Protein AF-A0A0L0BXP4-F1 (afdb_monomer)

Mean predicted aligned error: 19.13 Å

Structure (mmCIF, N/CA/C/O backbone):
data_AF-A0A0L0BXP4-F1
#
_entry.id   AF-A0A0L0BXP4-F1
#
loop_
_atom_site.group_PDB
_atom_site.id
_atom_site.type_symbol
_atom_site.label_atom_id
_atom_site.label_alt_id
_atom_site.label_comp_id
_atom_site.label_asym_id
_atom_site.label_entity_id
_atom_site.label_seq_id
_atom_site.pdbx_PDB_ins_code
_atom_site.Cartn_x
_atom_site.Cartn_y
_atom_site.Cartn_z
_atom_site.occupancy
_atom_site.B_iso_or_equiv
_atom_site.auth_seq_id
_atom_site.auth_comp_id
_atom_site.auth_asym_id
_atom_site.auth_atom_id
_atom_site.pdbx_PDB_model_num
ATOM 1 N N . MET A 1 1 ? -13.206 13.431 -10.801 1.00 36.75 1 MET A N 1
ATOM 2 C CA . MET A 1 1 ? -11.971 13.258 -9.998 1.00 36.75 1 MET A CA 1
ATOM 3 C C . MET A 1 1 ? -10.784 13.118 -10.938 1.00 36.75 1 MET A C 1
ATOM 5 O O . MET A 1 1 ? -10.823 12.248 -11.797 1.00 36.75 1 MET A O 1
ATOM 9 N N . GLY A 1 2 ? -9.761 13.967 -10.820 1.00 43.03 2 GLY A N 1
ATOM 10 C CA . GLY A 1 2 ? -8.532 13.821 -11.608 1.00 43.03 2 GLY A CA 1
ATOM 11 C C . GLY A 1 2 ? -7.568 12.843 -10.938 1.00 43.03 2 GLY A C 1
ATOM 12 O O . GLY A 1 2 ? -7.274 13.001 -9.756 1.00 43.03 2 GLY A O 1
ATOM 13 N N . LEU A 1 3 ? -7.062 11.848 -11.674 1.00 54.78 3 LEU A N 1
ATOM 14 C CA . LEU A 1 3 ? -6.005 10.972 -11.160 1.00 54.78 3 LEU A CA 1
ATOM 15 C C . LEU A 1 3 ? -4.748 11.805 -10.865 1.00 54.78 3 LEU A C 1
ATOM 17 O O . LEU A 1 3 ? -4.326 12.621 -11.692 1.00 54.78 3 LEU A O 1
ATOM 21 N N . LYS A 1 4 ? -4.146 11.589 -9.692 1.00 60.34 4 LYS A N 1
ATOM 22 C CA . LYS A 1 4 ? -2.925 12.277 -9.257 1.00 60.34 4 LYS A CA 1
ATOM 23 C C . LYS A 1 4 ? -1.819 12.085 -10.301 1.00 60.34 4 LYS A C 1
ATOM 25 O O . LYS A 1 4 ? -1.527 10.954 -10.688 1.00 60.34 4 LYS A O 1
ATOM 30 N N . LYS A 1 5 ? -1.220 13.191 -10.755 1.00 65.69 5 LYS A N 1
ATOM 31 C CA . LYS A 1 5 ? -0.007 13.156 -11.581 1.00 65.69 5 LYS A CA 1
ATOM 32 C C . LYS A 1 5 ? 1.171 12.813 -10.683 1.00 65.69 5 LYS A C 1
ATOM 34 O O . LYS A 1 5 ? 1.410 13.499 -9.691 1.00 65.69 5 LYS A O 1
ATOM 39 N N . GLU A 1 6 ? 1.893 11.768 -11.039 1.00 71.31 6 GLU A N 1
ATOM 40 C CA . GLU A 1 6 ? 3.106 11.349 -10.349 1.00 71.31 6 GLU A CA 1
ATOM 41 C C . GLU A 1 6 ? 4.300 11.451 -11.295 1.00 71.31 6 GLU A C 1
ATOM 43 O O . GLU A 1 6 ? 4.155 11.345 -12.515 1.00 71.31 6 GLU A O 1
ATOM 48 N N . TYR A 1 7 ? 5.471 11.713 -10.718 1.00 65.19 7 TYR A N 1
ATOM 49 C CA . TYR A 1 7 ? 6.711 11.971 -11.437 1.00 65.19 7 TYR A CA 1
ATOM 50 C C . TYR A 1 7 ? 7.760 10.975 -10.957 1.00 65.19 7 TYR A C 1
ATOM 52 O O . TYR A 1 7 ? 8.103 10.959 -9.775 1.00 65.19 7 TYR A O 1
ATOM 60 N N . LEU A 1 8 ? 8.290 10.165 -11.870 1.00 72.00 8 LEU A N 1
ATOM 61 C CA . LEU A 1 8 ? 9.454 9.324 -11.603 1.00 72.00 8 LEU A CA 1
ATOM 62 C C . LEU A 1 8 ? 10.637 9.838 -12.414 1.00 72.00 8 LEU A C 1
ATOM 64 O O . LEU A 1 8 ? 10.521 10.088 -13.611 1.00 72.00 8 LEU A O 1
ATOM 68 N N . ARG A 1 9 ? 11.791 9.979 -11.763 1.00 67.19 9 ARG A N 1
ATOM 69 C CA . ARG A 1 9 ? 13.061 10.235 -12.442 1.00 67.19 9 ARG A CA 1
ATOM 70 C C . ARG A 1 9 ? 13.689 8.895 -12.791 1.00 67.19 9 ARG A C 1
ATOM 72 O O . ARG A 1 9 ? 14.061 8.154 -11.882 1.00 67.19 9 ARG A O 1
ATOM 79 N N . TYR A 1 10 ? 13.817 8.578 -14.075 1.00 67.56 10 TYR A N 1
ATOM 80 C CA . TYR A 1 10 ? 14.561 7.388 -14.477 1.00 67.56 10 TYR A CA 1
ATOM 81 C C . TYR A 1 10 ? 16.064 7.700 -14.468 1.00 67.56 10 TYR A C 1
ATOM 83 O O . TYR A 1 10 ? 16.491 8.830 -14.716 1.00 67.56 10 TYR A O 1
ATOM 91 N N . GLY A 1 11 ? 16.881 6.721 -14.081 1.00 52.44 11 GLY A N 1
ATOM 92 C CA . GLY A 1 11 ? 18.308 6.946 -13.860 1.00 52.44 11 GLY A CA 1
ATOM 93 C C . GLY A 1 11 ? 19.038 7.331 -15.148 1.00 52.44 11 GLY A C 1
ATOM 94 O O . GLY A 1 11 ? 18.947 6.613 -16.142 1.00 52.44 11 GLY A O 1
ATOM 95 N N . ARG A 1 12 ? 19.819 8.423 -15.113 1.00 55.47 12 ARG A N 1
ATOM 96 C CA . ARG A 1 12 ? 20.833 8.689 -16.147 1.00 55.47 12 ARG A CA 1
ATOM 97 C C . ARG A 1 12 ? 21.876 7.575 -16.101 1.00 55.47 12 ARG A C 1
ATOM 99 O O . ARG A 1 12 ? 22.565 7.431 -15.089 1.00 55.47 12 ARG A O 1
ATOM 106 N N . SER A 1 13 ? 22.007 6.827 -17.191 1.00 57.81 13 SER A N 1
ATOM 107 C CA . SER A 1 13 ? 23.087 5.864 -17.392 1.00 57.81 13 SER A CA 1
ATOM 108 C C . SER A 1 13 ? 24.444 6.574 -17.361 1.00 57.81 13 SER A C 1
ATOM 110 O O . SER A 1 13 ? 24.541 7.776 -17.627 1.00 57.81 13 SER A O 1
ATOM 112 N N . ALA A 1 14 ? 25.524 5.833 -17.103 1.00 49.25 14 ALA A N 1
ATOM 113 C CA . ALA A 1 14 ? 26.882 6.357 -17.259 1.00 49.25 14 ALA A CA 1
ATOM 114 C C . ALA A 1 14 ? 27.109 6.914 -18.680 1.00 49.25 14 ALA A C 1
ATOM 116 O O . ALA A 1 14 ? 27.727 7.966 -18.842 1.00 49.25 14 ALA A O 1
ATOM 117 N N . ARG A 1 15 ? 26.506 6.278 -19.698 1.00 55.44 15 ARG A N 1
ATOM 118 C CA . ARG A 1 15 ? 26.513 6.760 -21.089 1.00 55.44 15 ARG A CA 1
ATOM 119 C C . ARG A 1 15 ? 25.829 8.121 -21.250 1.00 55.44 15 ARG A C 1
ATOM 121 O O . ARG A 1 15 ? 26.386 8.983 -21.916 1.00 55.44 15 ARG A O 1
ATOM 128 N N . ASP A 1 16 ? 24.690 8.348 -20.591 1.00 58.97 16 ASP A N 1
ATOM 129 C CA . ASP A 1 16 ? 23.958 9.624 -20.664 1.00 58.97 16 ASP A CA 1
ATOM 130 C C . ASP A 1 16 ? 24.763 10.796 -20.049 1.00 58.97 16 ASP A C 1
ATOM 132 O O . ASP A 1 16 ? 24.500 11.954 -20.362 1.00 58.97 16 ASP A O 1
ATOM 136 N N . ARG A 1 17 ? 25.765 10.522 -19.192 1.00 56.19 17 ARG A N 1
ATOM 137 C CA . ARG A 1 17 ? 26.730 11.542 -18.733 1.00 56.19 17 ARG A CA 1
ATOM 138 C C . ARG A 1 17 ? 27.810 11.835 -19.777 1.00 56.19 17 ARG A C 1
ATOM 140 O O . ARG A 1 17 ? 28.136 12.996 -19.988 1.00 56.19 17 ARG A O 1
ATOM 147 N N . ILE A 1 18 ? 28.351 10.794 -20.413 1.00 54.28 18 ILE A N 1
ATOM 148 C CA . ILE A 1 18 ? 29.429 10.905 -21.409 1.00 54.28 18 ILE A CA 1
ATOM 149 C C . ILE A 1 18 ? 28.921 11.627 -22.664 1.00 54.28 18 ILE A C 1
ATOM 151 O O . ILE A 1 18 ? 29.510 12.617 -23.083 1.00 54.28 18 ILE A O 1
ATOM 155 N N . PHE A 1 19 ? 27.784 11.200 -23.219 1.00 55.69 19 PHE A N 1
ATOM 156 C CA . PHE A 1 19 ? 27.197 11.840 -24.401 1.00 55.69 19 PHE A CA 1
ATOM 157 C C . PHE A 1 19 ? 26.680 13.258 -24.115 1.00 55.69 19 PHE A C 1
ATOM 159 O O . PHE A 1 19 ? 26.833 14.135 -24.960 1.00 55.69 19 PHE A O 1
ATOM 166 N N . GLY A 1 20 ? 26.192 13.521 -22.896 1.00 56.28 20 GLY A N 1
ATOM 167 C CA . GLY A 1 20 ? 25.841 14.874 -22.455 1.00 56.28 20 GLY A CA 1
ATOM 168 C C . GLY A 1 20 ? 27.036 15.833 -22.345 1.00 56.28 20 GLY A C 1
ATOM 169 O O . GLY A 1 20 ? 26.858 17.031 -22.531 1.00 56.28 20 GLY A O 1
ATOM 170 N N . TRP A 1 21 ? 28.252 15.331 -22.092 1.00 56.31 21 TRP A N 1
ATOM 171 C CA . TRP A 1 21 ? 29.485 16.134 -22.154 1.00 56.31 21 TRP A CA 1
ATOM 172 C C . TRP A 1 21 ? 29.938 16.398 -23.600 1.00 56.31 21 TRP A C 1
ATOM 174 O O . TRP A 1 21 ? 30.505 17.445 -23.887 1.00 56.31 21 TRP A O 1
ATOM 184 N N . LEU A 1 22 ? 29.616 15.486 -24.524 1.00 60.88 22 LEU A N 1
ATOM 185 C CA . LEU A 1 22 ? 29.863 15.621 -25.965 1.00 60.88 22 LEU A CA 1
ATOM 186 C C . LEU A 1 22 ? 28.783 16.441 -26.705 1.00 60.88 22 LEU A C 1
ATOM 188 O O . LEU A 1 22 ? 28.797 16.494 -27.931 1.00 60.88 22 LEU A O 1
ATOM 192 N N . GLY A 1 23 ? 27.818 17.036 -25.993 1.00 53.69 23 GLY A N 1
ATOM 193 C CA . GLY A 1 23 ? 26.716 17.805 -26.590 1.00 53.69 23 GLY A CA 1
ATOM 194 C C . GLY A 1 23 ? 25.712 16.977 -27.405 1.00 53.69 23 GLY A C 1
ATOM 195 O O . GLY A 1 23 ? 24.838 17.547 -28.054 1.00 53.69 23 GLY A O 1
ATOM 196 N N . VAL A 1 24 ? 25.808 15.644 -27.375 1.00 58.62 24 VAL A N 1
ATOM 197 C CA . VAL A 1 24 ? 24.928 14.745 -28.129 1.00 58.62 24 VAL A CA 1
ATOM 198 C C . VAL A 1 24 ? 23.590 14.625 -27.385 1.00 58.62 24 VAL A C 1
ATOM 200 O O . VAL A 1 24 ? 23.583 14.159 -26.239 1.00 58.62 24 VAL A O 1
ATOM 203 N N . PRO A 1 25 ? 22.451 15.019 -27.990 1.00 46.84 25 PRO A N 1
ATOM 204 C CA . PRO A 1 25 ? 21.151 14.887 -27.344 1.00 46.84 25 PRO A CA 1
ATOM 205 C C . PRO A 1 25 ? 20.796 13.404 -27.129 1.00 46.84 25 PRO A C 1
ATOM 207 O O . PRO A 1 25 ? 21.211 12.546 -27.915 1.00 46.84 25 PRO A O 1
ATOM 210 N N . PRO A 1 26 ? 20.014 13.065 -26.085 1.00 54.69 26 PRO A N 1
ATOM 211 C CA . PRO A 1 26 ? 19.453 11.724 -25.969 1.00 54.69 26 PRO A CA 1
ATOM 212 C C . PRO A 1 26 ? 18.574 11.426 -27.201 1.00 54.69 26 PRO A C 1
ATOM 214 O O . PRO A 1 26 ? 17.925 12.343 -27.707 1.00 54.69 26 PRO A O 1
ATOM 217 N N . PRO A 1 27 ? 18.527 10.171 -27.689 1.00 54.34 27 PRO A N 1
ATOM 218 C CA . PRO A 1 27 ? 17.755 9.828 -28.882 1.00 54.34 27 PRO A CA 1
ATOM 219 C C . PRO A 1 27 ? 16.280 10.193 -28.690 1.00 54.34 27 PRO A C 1
ATOM 221 O O . PRO A 1 27 ? 15.664 9.793 -27.697 1.00 54.34 27 PRO A O 1
ATOM 224 N N . ALA A 1 28 ? 15.729 10.960 -29.631 1.00 47.09 28 ALA A N 1
ATOM 225 C CA . ALA A 1 28 ? 14.354 11.427 -29.567 1.00 47.09 28 ALA A CA 1
ATOM 226 C C . ALA A 1 28 ? 13.370 10.257 -29.726 1.00 47.09 28 ALA A C 1
ATOM 228 O O . ALA A 1 28 ? 13.646 9.262 -30.398 1.00 47.09 28 ALA A O 1
ATOM 229 N N . ALA A 1 29 ? 12.187 10.380 -29.123 1.00 50.59 29 ALA A N 1
ATOM 230 C CA . ALA A 1 29 ? 11.214 9.287 -29.034 1.00 50.59 29 ALA A CA 1
ATOM 231 C C . ALA A 1 29 ? 10.588 8.844 -30.379 1.00 50.59 29 ALA A C 1
ATOM 233 O O . ALA A 1 29 ? 9.814 7.890 -30.390 1.00 50.59 29 ALA A O 1
ATOM 234 N N . ASN A 1 30 ? 10.912 9.508 -31.497 1.00 40.81 30 ASN A N 1
ATOM 235 C CA . ASN A 1 30 ? 10.252 9.320 -32.794 1.00 40.81 30 ASN A CA 1
ATOM 236 C C . ASN A 1 30 ? 11.115 8.611 -33.860 1.00 40.81 30 ASN A C 1
ATOM 238 O O . ASN A 1 30 ? 10.565 8.107 -34.839 1.00 40.81 30 ASN A O 1
ATOM 242 N N . ASP A 1 31 ? 12.443 8.547 -33.703 1.00 37.81 31 ASP A N 1
ATOM 243 C CA . ASP A 1 31 ? 13.343 8.177 -34.814 1.00 37.81 31 ASP A CA 1
ATOM 244 C C . ASP A 1 31 ? 13.383 6.672 -35.133 1.00 37.81 31 ASP A C 1
ATOM 246 O O . ASP A 1 31 ? 13.804 6.272 -36.219 1.00 37.81 31 ASP A O 1
ATOM 250 N N . PHE A 1 32 ? 12.907 5.815 -34.225 1.00 40.88 32 PHE A N 1
ATOM 251 C CA . PHE A 1 32 ? 12.953 4.358 -34.412 1.00 40.88 32 PHE A CA 1
ATOM 252 C C . PHE A 1 32 ? 11.953 3.822 -35.450 1.00 40.88 32 PHE A C 1
ATOM 254 O O . PHE A 1 32 ? 12.151 2.736 -35.994 1.00 40.88 32 PHE A O 1
ATOM 261 N N . ASN A 1 33 ? 10.900 4.580 -35.770 1.00 38.53 33 ASN A N 1
ATOM 262 C CA . ASN A 1 33 ? 9.760 4.079 -36.545 1.00 38.53 33 ASN A CA 1
ATOM 263 C C . ASN A 1 33 ? 9.987 4.045 -38.075 1.00 38.53 33 ASN A C 1
ATOM 265 O O . ASN A 1 33 ? 9.051 3.804 -38.832 1.00 38.53 33 ASN A O 1
ATOM 269 N N . ARG A 1 34 ? 11.211 4.320 -38.555 1.00 33.94 34 ARG A N 1
ATOM 270 C CA . ARG A 1 34 ? 11.535 4.399 -39.996 1.00 33.94 34 ARG A CA 1
ATOM 271 C C . ARG A 1 34 ? 12.211 3.141 -40.568 1.00 33.94 34 ARG A C 1
ATOM 273 O O . ARG A 1 34 ? 12.182 2.949 -41.777 1.00 33.94 34 ARG A O 1
ATOM 280 N N . ASN A 1 35 ? 12.776 2.273 -39.720 1.00 33.75 35 ASN A N 1
ATOM 281 C CA . ASN A 1 35 ? 13.725 1.225 -40.144 1.00 33.75 35 ASN A CA 1
ATOM 282 C C . ASN A 1 35 ? 13.263 -0.227 -39.879 1.00 33.75 35 ASN A C 1
ATOM 284 O O . ASN A 1 35 ? 14.079 -1.140 -39.949 1.00 33.75 35 ASN A O 1
ATOM 288 N N . VAL A 1 36 ? 11.983 -0.456 -39.555 1.00 38.34 36 VAL A N 1
ATOM 289 C CA . VAL A 1 36 ? 11.433 -1.798 -39.228 1.00 38.34 36 VAL A CA 1
ATOM 290 C C . VAL A 1 36 ? 10.528 -2.354 -40.347 1.00 38.34 36 VAL A C 1
ATOM 292 O O . VAL A 1 36 ? 10.106 -3.503 -40.306 1.00 38.34 36 VAL A O 1
ATOM 295 N N . ALA A 1 37 ? 10.251 -1.563 -41.389 1.00 31.34 37 ALA A N 1
ATOM 296 C CA . ALA A 1 37 ? 9.337 -1.922 -42.480 1.00 31.34 37 ALA A CA 1
ATOM 297 C C . ALA A 1 37 ? 9.958 -2.801 -43.592 1.00 31.34 37 ALA A C 1
ATOM 299 O O . ALA A 1 37 ? 9.315 -3.034 -44.614 1.00 31.34 37 ALA A O 1
ATOM 300 N N . THR A 1 38 ? 11.191 -3.288 -43.424 1.00 33.41 38 THR A N 1
ATOM 301 C CA . THR A 1 38 ? 11.866 -4.185 -44.376 1.00 33.41 38 THR A CA 1
ATOM 302 C C . THR A 1 38 ? 12.513 -5.373 -43.660 1.00 33.41 38 THR A C 1
ATOM 304 O O . THR A 1 38 ? 12.982 -5.255 -42.531 1.00 33.41 38 THR A O 1
ATOM 307 N N . ASN A 1 39 ? 12.561 -6.517 -44.354 1.00 31.19 39 ASN A N 1
ATOM 308 C CA . ASN A 1 39 ? 13.216 -7.775 -43.959 1.00 31.19 39 ASN A CA 1
ATOM 309 C C . ASN A 1 39 ? 12.540 -8.594 -42.834 1.00 31.19 39 ASN A C 1
ATOM 311 O O . ASN A 1 39 ? 13.131 -8.842 -41.785 1.00 31.19 39 ASN A O 1
ATOM 315 N N . LEU A 1 40 ? 11.349 -9.140 -43.116 1.00 28.42 40 LEU A N 1
ATOM 316 C CA . LEU A 1 40 ? 10.822 -10.337 -42.436 1.00 28.42 40 LEU A CA 1
ATOM 317 C C . LEU A 1 40 ? 10.336 -11.388 -43.451 1.00 28.42 40 LEU A C 1
ATOM 319 O O . LEU A 1 40 ? 9.155 -11.466 -43.778 1.00 28.42 40 LEU A O 1
ATOM 323 N N . THR A 1 41 ? 11.262 -12.224 -43.928 1.00 26.23 41 THR A N 1
ATOM 324 C CA . THR A 1 41 ? 10.981 -13.415 -44.750 1.00 26.23 41 THR A CA 1
ATOM 325 C C . THR A 1 41 ? 11.951 -14.543 -44.389 1.00 26.23 41 THR A C 1
ATOM 327 O O . THR A 1 41 ? 13.157 -14.365 -44.536 1.00 26.23 41 THR A O 1
ATOM 330 N N . SER A 1 42 ? 11.416 -15.707 -43.989 1.00 26.59 42 SER A N 1
ATOM 331 C CA . SER A 1 42 ? 12.121 -16.918 -43.495 1.00 26.59 42 SER A CA 1
ATOM 332 C C . SER A 1 42 ? 12.917 -16.763 -42.174 1.00 26.59 42 SER A C 1
ATOM 334 O O . SER A 1 42 ? 13.486 -15.713 -41.910 1.00 26.59 42 SER A O 1
ATOM 336 N N . GLY A 1 43 ? 12.991 -17.766 -41.284 1.00 24.47 43 GLY A N 1
ATOM 337 C CA . GLY A 1 43 ? 12.180 -18.993 -41.192 1.00 24.47 43 GLY A CA 1
ATOM 338 C C . GLY A 1 43 ? 12.811 -20.115 -40.338 1.00 24.47 43 GLY A C 1
ATOM 339 O O . GLY A 1 43 ? 13.969 -20.453 -40.560 1.00 24.47 43 GLY A O 1
ATOM 340 N N . SER A 1 44 ? 12.010 -20.772 -39.473 1.00 26.16 44 SER A N 1
ATOM 341 C CA . SER A 1 44 ? 12.348 -22.023 -38.731 1.00 26.16 44 SER A CA 1
ATOM 342 C C . SER A 1 44 ? 13.439 -21.874 -37.624 1.00 26.16 44 SER A C 1
ATOM 344 O O . SER A 1 44 ? 14.174 -20.896 -37.649 1.00 26.16 44 SER A O 1
ATOM 34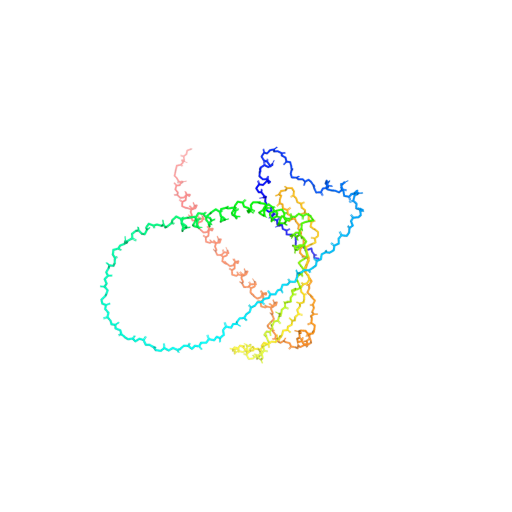6 N N . THR A 1 45 ? 13.633 -22.717 -36.588 1.00 25.44 45 THR A N 1
ATOM 347 C CA . THR A 1 45 ? 12.918 -23.876 -35.975 1.00 25.44 45 THR A CA 1
ATOM 348 C C . THR A 1 45 ? 13.134 -23.830 -34.429 1.00 25.44 45 THR A C 1
ATOM 350 O O . THR A 1 45 ? 13.949 -23.041 -33.958 1.00 25.44 45 THR A O 1
ATOM 353 N N . GLY A 1 46 ? 12.423 -24.636 -33.619 1.00 25.39 46 GLY A N 1
ATOM 354 C CA . GLY A 1 46 ? 12.560 -24.702 -32.140 1.00 25.39 46 GLY A CA 1
ATOM 355 C C . GLY A 1 46 ? 13.882 -25.301 -31.604 1.00 25.39 46 GLY A C 1
ATOM 356 O O . GLY A 1 46 ? 14.723 -25.769 -32.365 1.00 25.39 46 GLY A O 1
ATOM 357 N N . SER A 1 47 ? 14.107 -25.370 -30.283 1.00 25.22 47 SER A N 1
ATOM 358 C CA . SER A 1 47 ? 13.513 -26.414 -29.408 1.00 25.22 47 SER A CA 1
ATOM 359 C C . SER A 1 47 ? 13.579 -26.091 -27.892 1.00 25.22 47 SER A C 1
ATOM 361 O O . SER A 1 47 ? 14.181 -25.099 -27.488 1.00 25.22 47 SER A O 1
ATOM 363 N N . VAL A 1 48 ? 12.964 -26.937 -27.047 1.00 27.48 48 VAL A N 1
ATOM 364 C CA . VAL A 1 48 ? 12.761 -26.741 -25.588 1.00 27.48 48 VAL A CA 1
ATOM 365 C C . VAL A 1 48 ? 13.512 -27.781 -24.736 1.00 27.48 48 VAL A C 1
ATOM 367 O O . VAL A 1 48 ? 13.450 -28.968 -25.037 1.00 27.48 48 VAL A O 1
ATOM 370 N N . VAL A 1 49 ? 14.135 -27.345 -23.629 1.00 27.77 49 VAL A N 1
ATOM 371 C CA . VAL A 1 49 ? 14.706 -28.164 -22.526 1.00 27.77 49 VAL A CA 1
ATOM 372 C C . VAL A 1 49 ? 14.529 -27.331 -21.234 1.00 27.77 49 VAL A C 1
ATOM 374 O O . VAL A 1 49 ? 15.031 -26.214 -21.188 1.00 27.77 49 VAL A O 1
ATOM 377 N N . VAL A 1 50 ? 13.642 -27.624 -20.269 1.00 27.84 50 VAL A N 1
ATOM 378 C CA . VAL A 1 50 ? 13.486 -28.780 -19.347 1.00 27.84 50 VAL A CA 1
ATOM 379 C C . VAL A 1 50 ? 14.593 -28.861 -18.279 1.00 27.84 50 VAL A C 1
ATOM 381 O O . VAL A 1 50 ? 15.770 -28.982 -18.592 1.00 27.84 50 VAL A O 1
ATOM 384 N N . VAL A 1 51 ? 14.202 -28.808 -16.998 1.00 31.31 51 VAL A N 1
ATOM 385 C CA . VAL A 1 51 ? 15.094 -28.774 -15.820 1.00 31.31 51 VAL A CA 1
ATOM 386 C C . VAL A 1 51 ? 14.769 -29.938 -14.874 1.00 31.31 51 VAL A C 1
ATOM 388 O O . VAL A 1 51 ? 13.595 -30.106 -14.543 1.00 31.31 51 VAL A O 1
ATOM 391 N N . PRO A 1 52 ? 15.769 -30.689 -14.374 1.00 28.22 52 PRO A N 1
ATOM 392 C CA . PRO A 1 52 ? 15.605 -31.604 -13.247 1.00 28.22 52 PRO A CA 1
ATOM 393 C C . PRO A 1 52 ? 16.299 -31.105 -11.963 1.00 28.22 52 PRO A C 1
ATOM 395 O O . PRO A 1 52 ? 17.393 -30.544 -11.993 1.00 28.22 52 PRO A O 1
ATOM 398 N N . SER A 1 53 ? 15.669 -31.365 -10.818 1.00 25.20 53 SER A N 1
ATOM 399 C CA . SER A 1 53 ? 16.226 -31.208 -9.466 1.00 25.20 53 SER A CA 1
ATOM 400 C C . SER A 1 53 ? 16.664 -32.564 -8.889 1.00 25.20 53 SER A C 1
ATOM 402 O O . SER A 1 53 ? 16.249 -33.613 -9.379 1.00 25.20 53 SER A O 1
ATOM 404 N N . GLN A 1 54 ? 17.482 -32.567 -7.828 1.00 26.20 54 GLN A N 1
ATOM 405 C CA . GLN A 1 54 ? 17.803 -33.777 -7.054 1.00 26.20 54 GLN A CA 1
ATOM 406 C C . GLN A 1 54 ? 17.846 -33.500 -5.546 1.00 26.20 54 GLN A C 1
ATOM 408 O O . GLN A 1 54 ? 18.197 -32.401 -5.115 1.00 26.20 54 GLN A O 1
ATOM 413 N N . GLN A 1 55 ? 17.490 -34.514 -4.750 1.00 22.78 55 GLN A N 1
ATOM 414 C CA . GLN A 1 55 ? 17.383 -34.441 -3.292 1.00 22.78 55 GLN A CA 1
ATOM 415 C C . GLN A 1 55 ? 17.665 -35.820 -2.653 1.00 22.78 55 GLN A C 1
ATOM 417 O O . GLN A 1 55 ? 17.129 -36.826 -3.104 1.00 22.78 55 GLN A O 1
ATOM 422 N N . THR A 1 56 ? 18.460 -35.833 -1.572 1.00 24.42 56 THR A N 1
ATOM 423 C CA . THR A 1 56 ? 18.620 -36.895 -0.538 1.00 24.42 56 THR A CA 1
ATOM 424 C C . THR A 1 56 ? 19.006 -38.342 -0.907 1.00 24.42 56 THR A C 1
ATOM 426 O O . THR A 1 56 ? 18.236 -39.082 -1.507 1.00 24.42 56 THR A O 1
ATOM 429 N N . THR A 1 57 ? 20.125 -38.806 -0.327 1.00 25.64 57 THR A N 1
ATOM 430 C CA . THR A 1 57 ? 20.356 -40.158 0.254 1.00 25.64 57 THR A CA 1
ATOM 431 C C . THR A 1 57 ? 21.647 -40.135 1.113 1.00 25.64 57 THR A C 1
ATOM 433 O O . THR A 1 57 ? 22.493 -39.274 0.900 1.00 25.64 57 THR A O 1
ATOM 436 N N . GLY A 1 58 ? 21.864 -40.994 2.123 1.00 22.88 58 GLY A N 1
ATOM 437 C CA . GLY A 1 58 ? 20.882 -41.899 2.736 1.00 22.88 58 GLY A CA 1
ATOM 438 C C . GLY A 1 58 ? 21.349 -42.881 3.837 1.00 22.88 58 GLY A C 1
ATOM 439 O O . GLY A 1 58 ? 20.482 -43.300 4.599 1.00 22.88 58 GLY A O 1
ATOM 440 N N . HIS A 1 59 ? 22.628 -43.289 3.952 1.00 27.23 59 HIS A N 1
ATOM 441 C CA . HIS A 1 59 ? 23.011 -44.495 4.740 1.00 27.23 59 HIS A CA 1
ATOM 442 C C . HIS A 1 59 ? 24.274 -44.391 5.626 1.00 27.23 59 HIS A C 1
ATOM 444 O O . HIS A 1 59 ? 25.107 -43.507 5.440 1.00 27.23 59 HIS A O 1
ATOM 450 N N . ALA A 1 60 ? 24.384 -45.307 6.606 1.00 24.59 60 ALA A N 1
ATOM 451 C CA . ALA A 1 60 ? 25.377 -45.325 7.691 1.00 24.59 60 ALA A CA 1
ATOM 452 C C . ALA A 1 60 ? 25.726 -46.759 8.176 1.00 24.59 60 ALA A C 1
ATOM 454 O O . ALA A 1 60 ? 24.997 -47.703 7.885 1.00 24.59 60 ALA A O 1
ATOM 455 N N . GLY A 1 61 ? 26.815 -46.897 8.951 1.00 26.33 61 GLY A N 1
ATOM 456 C CA . GLY A 1 61 ? 27.321 -48.150 9.551 1.00 26.33 61 GLY A CA 1
ATOM 457 C C . GLY A 1 61 ? 28.863 -48.151 9.585 1.00 26.33 61 GLY A C 1
ATOM 458 O O . GLY A 1 61 ? 29.467 -48.268 8.528 1.00 26.33 61 GLY A O 1
ATOM 459 N N . THR A 1 62 ? 29.585 -47.799 10.660 1.00 23.69 62 THR A N 1
ATOM 460 C CA . THR A 1 62 ? 29.682 -48.353 12.038 1.00 23.69 62 THR A CA 1
ATOM 461 C C . THR A 1 62 ? 30.782 -49.413 12.182 1.00 23.69 62 THR A C 1
ATOM 463 O O . THR A 1 62 ? 30.550 -50.561 11.833 1.00 23.69 62 THR A O 1
ATOM 466 N N . THR A 1 63 ? 31.904 -49.043 12.824 1.00 26.00 63 THR A N 1
ATOM 467 C CA . THR A 1 63 ? 32.543 -49.827 13.911 1.00 26.00 63 THR A CA 1
ATOM 468 C C . THR A 1 63 ? 33.540 -48.988 14.728 1.00 26.00 63 THR A C 1
ATOM 470 O O . THR A 1 63 ? 34.263 -48.149 14.199 1.00 26.00 63 THR A O 1
ATOM 473 N N . THR A 1 64 ? 33.559 -49.275 16.029 1.00 26.02 64 THR A N 1
ATOM 474 C CA . THR A 1 64 ? 34.618 -49.085 17.045 1.00 26.02 64 THR A CA 1
ATOM 475 C C . THR A 1 64 ? 36.050 -49.363 16.537 1.00 26.02 64 THR A C 1
ATOM 477 O O . THR A 1 64 ? 36.225 -50.140 15.609 1.00 26.02 64 THR A O 1
ATOM 480 N N . SER A 1 65 ? 37.150 -48.843 17.105 1.00 25.67 65 SER A N 1
ATOM 481 C CA . SER A 1 65 ? 37.438 -48.128 18.379 1.00 25.67 65 SER A CA 1
ATOM 482 C C . SER A 1 65 ? 38.668 -47.181 18.164 1.00 25.67 65 SER A C 1
ATOM 484 O O . SER A 1 65 ? 38.986 -46.918 17.011 1.00 25.67 65 SER A O 1
ATOM 486 N N . SER A 1 66 ? 39.414 -46.585 19.114 1.00 27.05 66 SER A N 1
ATOM 487 C CA . SER A 1 66 ? 39.566 -46.736 20.580 1.00 27.05 66 SER A CA 1
ATOM 488 C C . SER A 1 66 ? 40.033 -45.420 21.266 1.00 27.05 66 SER A C 1
ATOM 490 O O . SER A 1 66 ? 39.673 -44.332 20.823 1.00 27.05 66 SER A O 1
ATOM 492 N N . SER A 1 67 ? 40.782 -45.494 22.378 1.00 32.41 67 SER A N 1
ATOM 493 C CA . SER A 1 67 ? 41.217 -44.373 23.231 1.00 32.41 67 SER A CA 1
ATOM 494 C C . SER A 1 67 ? 42.739 -44.166 23.278 1.00 32.41 67 SER A C 1
ATOM 496 O O . SER A 1 67 ? 43.475 -45.126 23.497 1.00 32.41 67 SER A O 1
ATOM 498 N N . SER A 1 68 ? 43.207 -42.912 23.278 1.00 29.11 68 SER A N 1
ATOM 499 C CA . SER A 1 68 ? 44.346 -42.462 24.112 1.00 29.11 68 SER A CA 1
ATOM 500 C C . SER A 1 68 ? 44.465 -40.926 24.137 1.00 29.11 68 SER A C 1
ATOM 502 O O . SER A 1 68 ? 44.043 -40.244 23.207 1.00 29.11 68 SER A O 1
ATOM 504 N N . ARG A 1 69 ? 45.008 -40.365 25.230 1.00 38.72 69 ARG A N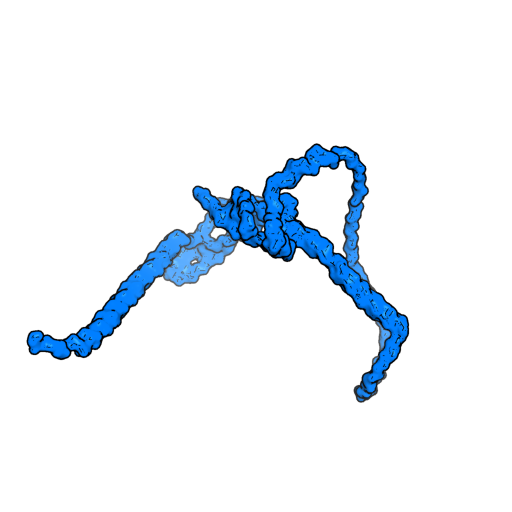 1
ATOM 505 C CA . ARG A 1 69 ? 45.335 -38.931 25.369 1.00 38.72 69 ARG A CA 1
ATOM 506 C C . ARG A 1 69 ? 46.843 -38.737 25.223 1.00 38.72 69 ARG A C 1
ATOM 508 O O . ARG A 1 69 ? 47.582 -39.327 26.006 1.00 38.72 69 ARG A O 1
ATOM 515 N N . THR A 1 70 ? 47.296 -37.823 24.366 1.00 30.91 70 THR A N 1
ATOM 516 C CA . THR A 1 70 ? 48.659 -37.267 24.446 1.00 30.91 70 THR A CA 1
ATOM 517 C C . THR A 1 70 ? 48.695 -35.767 24.143 1.00 30.91 70 THR A C 1
ATOM 519 O O . THR A 1 70 ? 48.064 -35.273 23.219 1.00 30.91 70 THR A O 1
ATOM 522 N N . HIS A 1 71 ? 49.436 -35.067 25.002 1.00 35.00 71 HIS A N 1
ATOM 523 C CA . HIS A 1 71 ? 49.881 -33.671 24.977 1.00 35.00 71 HIS A CA 1
ATOM 524 C C . HIS A 1 71 ? 49.610 -32.790 23.747 1.00 35.00 71 HIS A C 1
ATOM 526 O O . HIS A 1 71 ? 50.067 -33.059 22.638 1.00 35.00 71 HIS A O 1
ATOM 532 N N . SER A 1 72 ? 49.087 -31.591 24.035 1.00 46.34 72 SER A N 1
ATOM 533 C CA . SER A 1 72 ? 49.315 -30.411 23.199 1.00 46.34 72 SER A CA 1
ATOM 534 C C . SER A 1 72 ? 50.820 -30.179 23.008 1.00 46.34 72 SER A C 1
ATOM 536 O O . SER A 1 72 ? 51.559 -29.983 23.977 1.00 46.34 72 SER A O 1
ATOM 538 N N . ARG A 1 73 ? 51.264 -30.187 21.750 1.00 37.69 73 ARG A N 1
ATOM 539 C CA . ARG A 1 73 ? 52.559 -29.662 21.308 1.00 37.69 73 ARG A CA 1
ATOM 540 C C . ARG A 1 73 ? 52.292 -28.560 20.294 1.00 37.69 73 ARG A C 1
ATOM 542 O O . ARG A 1 73 ? 51.605 -28.780 19.298 1.00 37.69 73 ARG A O 1
ATOM 549 N N . SER A 1 74 ? 52.868 -27.387 20.525 1.00 45.56 74 SER A N 1
ATOM 550 C CA . SER A 1 74 ? 52.918 -26.306 19.546 1.00 45.56 74 SER A CA 1
ATOM 551 C C . SER A 1 74 ? 53.794 -26.735 18.366 1.00 45.56 74 SER A C 1
ATOM 553 O O . SER A 1 74 ? 55.018 -26.619 18.399 1.00 45.56 74 SER A O 1
ATOM 555 N N . HIS A 1 75 ? 53.167 -27.262 17.313 1.00 45.09 75 HIS A N 1
ATOM 556 C CA . HIS A 1 75 ? 53.871 -27.533 16.064 1.00 45.09 75 HIS A CA 1
ATOM 557 C C . HIS A 1 75 ? 54.448 -26.219 15.513 1.00 45.09 75 HIS A C 1
ATOM 559 O O . HIS A 1 75 ? 53.712 -25.231 15.418 1.00 45.09 75 HIS A O 1
ATOM 565 N N . PRO A 1 76 ? 55.739 -26.173 15.131 1.00 43.09 76 PRO A N 1
ATOM 566 C CA . PRO A 1 76 ? 56.284 -25.006 14.456 1.00 43.09 76 PRO A CA 1
ATOM 567 C C . PRO A 1 76 ? 55.536 -24.798 13.136 1.00 43.09 76 PRO A C 1
ATOM 569 O O . PRO A 1 76 ? 55.163 -25.767 12.469 1.00 43.09 76 PRO A O 1
ATOM 572 N N . PHE A 1 77 ? 55.339 -23.538 12.742 1.00 47.34 77 PHE A N 1
ATOM 573 C CA . PHE A 1 77 ? 54.702 -23.179 11.474 1.00 47.34 77 PHE A CA 1
ATOM 574 C C . PHE A 1 77 ? 55.596 -23.602 10.295 1.00 47.34 77 PHE A C 1
ATOM 576 O O . PHE A 1 77 ? 56.381 -22.821 9.754 1.00 47.34 77 PHE A O 1
ATOM 583 N N . MET A 1 78 ? 55.503 -24.876 9.911 1.00 45.91 78 MET A N 1
ATOM 584 C CA . MET A 1 78 ? 56.187 -25.432 8.752 1.00 45.91 78 MET A CA 1
ATOM 585 C C . MET A 1 78 ? 55.600 -24.784 7.501 1.00 45.91 78 MET A C 1
ATOM 587 O O . MET A 1 78 ? 54.517 -25.140 7.036 1.00 45.91 78 MET A O 1
ATOM 591 N N . ARG A 1 79 ? 56.326 -23.798 6.968 1.00 54.06 79 ARG A N 1
ATOM 592 C CA . ARG A 1 79 ? 55.965 -23.045 5.765 1.00 54.06 79 ARG A CA 1
ATOM 593 C C . ARG A 1 79 ? 56.036 -23.965 4.544 1.00 54.06 79 ARG A C 1
ATOM 595 O O . ARG A 1 79 ? 57.048 -23.999 3.847 1.00 54.06 79 ARG A O 1
ATOM 602 N N . SER A 1 80 ? 54.966 -24.732 4.333 1.00 58.50 80 SER A N 1
ATOM 603 C CA . SER A 1 80 ? 54.833 -25.716 3.259 1.00 58.50 80 SER A CA 1
ATOM 604 C C . SER A 1 80 ? 55.271 -25.120 1.921 1.00 58.50 80 SER A C 1
ATOM 606 O O . SER A 1 80 ? 54.699 -24.134 1.447 1.00 58.50 80 SER A O 1
ATOM 608 N N . ARG A 1 81 ? 56.310 -25.708 1.314 1.00 61.12 81 ARG A N 1
ATOM 609 C CA . ARG A 1 81 ? 56.682 -25.406 -0.069 1.00 61.12 81 ARG A CA 1
ATOM 610 C C . ARG A 1 81 ? 55.576 -25.964 -0.957 1.00 61.12 81 ARG A C 1
ATOM 612 O O . ARG A 1 81 ? 55.497 -27.174 -1.150 1.00 61.12 81 ARG A O 1
ATOM 619 N N . ALA A 1 82 ? 54.720 -25.080 -1.465 1.00 60.28 82 ALA A N 1
ATOM 620 C CA . ALA A 1 82 ? 53.644 -25.459 -2.370 1.00 60.28 82 ALA A CA 1
ATOM 621 C C . ALA A 1 82 ? 54.208 -26.256 -3.555 1.00 60.28 82 ALA A C 1
ATOM 623 O O . ALA A 1 82 ? 55.150 -25.820 -4.219 1.00 60.28 82 ALA A O 1
ATOM 624 N N . THR A 1 83 ? 53.636 -27.431 -3.813 1.00 71.88 83 THR A N 1
ATOM 625 C CA . THR A 1 83 ? 54.026 -28.258 -4.959 1.00 71.88 83 THR A CA 1
ATOM 626 C C . THR A 1 83 ? 53.672 -27.528 -6.259 1.00 71.88 83 THR A C 1
ATOM 628 O O . THR A 1 83 ? 52.651 -26.827 -6.294 1.00 71.88 83 THR A O 1
ATOM 631 N N . PRO A 1 84 ? 54.450 -27.691 -7.347 1.00 76.25 84 PRO A N 1
ATOM 632 C CA . PRO A 1 84 ? 54.204 -26.970 -8.600 1.00 76.25 84 PRO A CA 1
ATOM 633 C C . PRO A 1 84 ? 52.789 -27.214 -9.147 1.00 76.25 84 PRO A C 1
ATOM 635 O O . PRO A 1 84 ? 52.158 -26.287 -9.649 1.00 76.25 84 PRO A O 1
ATOM 638 N N . LEU A 1 85 ? 52.240 -28.420 -8.949 1.00 72.31 85 LEU A N 1
ATOM 639 C CA . LEU A 1 85 ? 50.861 -28.762 -9.306 1.00 72.31 85 LEU A CA 1
ATOM 640 C C . LEU A 1 85 ? 49.822 -27.936 -8.518 1.00 72.31 85 LEU A C 1
ATOM 642 O O . LEU A 1 85 ? 48.889 -27.392 -9.104 1.00 72.31 85 LEU A O 1
ATOM 646 N N . SER A 1 86 ? 50.001 -27.784 -7.198 1.00 75.69 86 SER A N 1
ATOM 647 C CA . SER A 1 86 ? 49.099 -26.979 -6.357 1.00 75.69 86 SER A CA 1
ATOM 648 C C . SER A 1 86 ? 49.157 -25.485 -6.696 1.00 75.69 86 SER A C 1
ATOM 650 O O . SER A 1 86 ? 48.130 -24.803 -6.676 1.00 75.69 86 SER A O 1
ATOM 652 N N . MET A 1 87 ? 50.334 -24.980 -7.088 1.00 77.06 87 MET A N 1
ATOM 653 C CA . MET A 1 87 ? 50.478 -23.628 -7.626 1.00 77.06 87 MET A CA 1
ATOM 654 C C . MET A 1 87 ? 49.735 -23.479 -8.957 1.00 77.06 87 MET A C 1
ATOM 656 O O . MET A 1 87 ? 48.984 -22.520 -9.107 1.00 77.06 87 MET A O 1
ATOM 660 N N . LEU A 1 88 ? 49.867 -24.434 -9.883 1.00 81.19 88 LEU A N 1
ATOM 661 C CA . LEU A 1 88 ? 49.153 -24.434 -11.166 1.00 81.19 88 LEU A CA 1
ATOM 662 C C . LEU A 1 88 ? 47.629 -24.364 -10.982 1.00 81.19 88 LEU A C 1
ATOM 664 O O . LEU A 1 88 ? 46.982 -23.493 -11.561 1.00 81.19 88 LEU A O 1
ATOM 668 N N . ILE A 1 89 ? 47.069 -25.202 -10.103 1.00 81.75 89 ILE A N 1
ATOM 669 C CA . ILE A 1 89 ? 45.632 -25.200 -9.777 1.00 81.75 89 ILE A CA 1
ATOM 670 C C . ILE A 1 89 ? 45.222 -23.872 -9.113 1.00 81.75 89 ILE A C 1
ATOM 672 O O . ILE A 1 89 ? 44.210 -23.278 -9.482 1.00 81.75 89 ILE A O 1
ATOM 676 N N . SER A 1 90 ? 46.034 -23.351 -8.183 1.00 80.94 90 SER A N 1
ATOM 677 C CA . SER A 1 90 ? 45.781 -22.063 -7.520 1.00 80.94 90 SER A CA 1
ATOM 678 C C . SER A 1 90 ? 45.763 -20.883 -8.498 1.00 80.94 90 SER A C 1
ATOM 680 O O . SER A 1 90 ? 44.903 -20.009 -8.389 1.00 80.94 90 SER A O 1
ATOM 682 N N . GLN A 1 91 ? 46.695 -20.839 -9.454 1.00 79.38 91 GLN A N 1
ATOM 683 C CA . GLN A 1 91 ? 46.740 -19.786 -10.470 1.00 79.38 91 GLN A CA 1
ATOM 684 C C . GLN A 1 91 ? 45.623 -19.968 -11.507 1.00 79.38 91 GLN A C 1
ATOM 686 O O . GLN A 1 91 ? 45.004 -18.977 -11.882 1.00 79.38 91 GLN A O 1
ATOM 691 N N . GLY A 1 92 ? 45.284 -21.205 -11.887 1.00 84.19 92 GLY A N 1
ATOM 692 C CA . GLY A 1 92 ? 44.130 -21.513 -12.736 1.00 84.19 92 GLY A CA 1
ATOM 693 C C . GLY A 1 92 ? 42.813 -21.002 -12.145 1.00 84.19 92 GLY A C 1
ATOM 694 O O . GLY A 1 92 ? 42.076 -20.297 -12.828 1.00 84.19 92 GLY A O 1
ATOM 695 N N . ALA A 1 93 ? 42.566 -21.249 -10.853 1.00 83.25 93 ALA A N 1
ATOM 696 C CA . ALA A 1 93 ? 41.392 -20.738 -10.138 1.00 83.25 93 ALA A CA 1
ATOM 697 C C . ALA A 1 93 ? 41.363 -19.197 -10.033 1.00 83.25 93 ALA A C 1
ATOM 699 O O . ALA A 1 93 ? 40.301 -18.579 -10.098 1.00 83.25 93 ALA A O 1
ATOM 700 N N . LYS A 1 94 ? 42.527 -18.546 -9.899 1.00 80.75 94 LYS A N 1
ATOM 701 C CA . LYS A 1 94 ? 42.625 -17.074 -9.910 1.00 80.75 94 LYS A CA 1
ATOM 702 C C . LYS A 1 94 ? 42.405 -16.488 -11.303 1.00 80.75 94 LYS A C 1
ATOM 704 O O . LYS A 1 94 ? 41.805 -15.420 -11.405 1.00 80.75 94 LYS A O 1
ATOM 709 N N . LEU A 1 95 ? 42.880 -17.155 -12.357 1.00 81.62 95 LEU A N 1
ATOM 710 C CA . LEU A 1 95 ? 42.632 -16.744 -13.738 1.00 81.62 95 LEU A CA 1
ATOM 711 C C . LEU A 1 95 ? 41.158 -16.923 -14.092 1.00 81.62 95 LEU A C 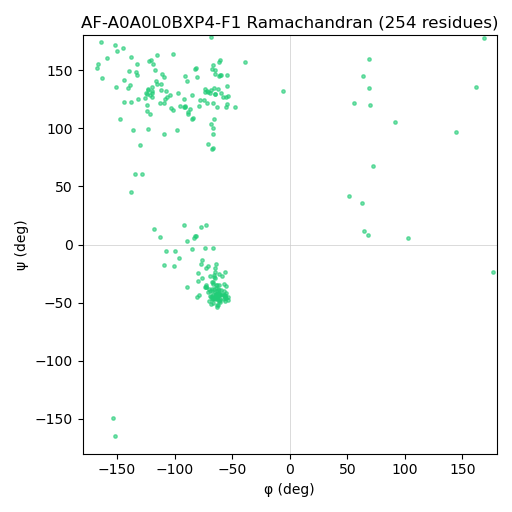1
ATOM 713 O O . LEU A 1 95 ? 40.547 -15.949 -14.514 1.00 81.62 95 LEU A O 1
ATOM 717 N N . SER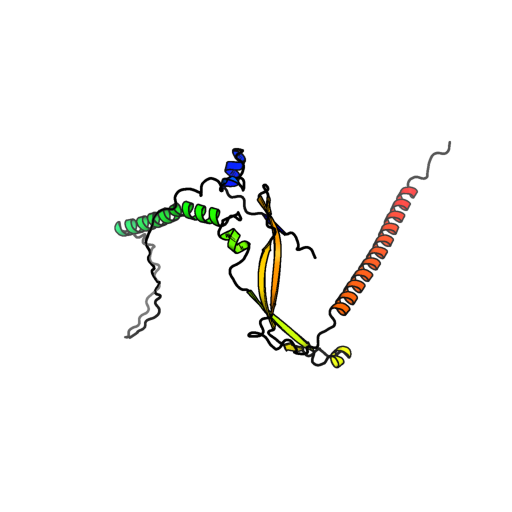 A 1 96 ? 40.560 -18.095 -13.862 1.00 80.50 96 SER A N 1
ATOM 718 C CA . SER A 1 96 ? 39.146 -18.329 -14.182 1.00 80.50 96 SER A CA 1
ATOM 719 C C . SER A 1 96 ? 38.230 -17.329 -13.473 1.00 80.50 96 SER A C 1
ATOM 721 O O . SER A 1 96 ? 37.384 -16.725 -14.126 1.00 80.50 96 SER A O 1
ATOM 723 N N . ASN A 1 97 ? 38.469 -17.040 -12.189 1.00 79.06 97 ASN A N 1
ATOM 724 C CA . ASN A 1 97 ? 37.711 -16.025 -11.456 1.00 79.06 97 ASN A CA 1
ATOM 725 C C . ASN A 1 97 ? 37.949 -14.592 -11.984 1.00 79.06 97 ASN A C 1
ATOM 727 O O . ASN A 1 97 ? 37.031 -13.776 -11.979 1.00 79.06 97 ASN A O 1
ATOM 731 N N . ARG A 1 98 ? 39.151 -14.268 -12.492 1.00 78.12 98 ARG A N 1
ATOM 732 C CA . ARG A 1 98 ? 39.415 -12.979 -13.165 1.00 78.12 98 ARG A CA 1
ATOM 733 C C . ARG A 1 98 ? 38.744 -12.876 -14.533 1.00 78.12 98 ARG A C 1
ATOM 735 O O . ARG A 1 98 ? 38.188 -11.821 -14.815 1.00 78.12 98 ARG A O 1
ATOM 742 N N . ILE A 1 99 ? 38.757 -13.943 -15.337 1.00 78.44 99 ILE A N 1
ATOM 743 C CA . ILE A 1 99 ? 38.036 -13.999 -16.615 1.00 78.44 99 ILE A CA 1
ATOM 744 C C . ILE A 1 99 ? 36.540 -13.808 -16.351 1.00 78.44 99 ILE A C 1
ATOM 746 O O . ILE A 1 99 ? 35.938 -12.944 -16.985 1.00 78.44 99 ILE A O 1
ATOM 750 N N . LEU A 1 100 ? 35.979 -14.515 -15.358 1.00 71.31 100 LEU A N 1
ATOM 751 C CA . LEU A 1 100 ? 34.573 -14.394 -14.961 1.00 71.31 100 LEU A CA 1
ATOM 752 C C . LEU A 1 100 ? 34.202 -12.930 -14.671 1.00 71.31 100 LEU A C 1
ATOM 754 O O . LEU A 1 100 ? 33.228 -12.424 -15.225 1.00 71.31 100 LEU A O 1
ATOM 758 N N . LEU A 1 101 ? 35.032 -12.231 -13.885 1.00 66.00 101 LEU A N 1
ATOM 759 C CA . LEU A 1 101 ? 34.865 -10.812 -13.543 1.00 66.00 101 LEU A CA 1
ATOM 760 C C . LEU A 1 101 ? 35.004 -9.867 -14.753 1.00 66.00 101 LEU A C 1
ATOM 762 O O . LEU A 1 101 ? 34.240 -8.910 -14.863 1.00 66.00 101 LEU A O 1
ATOM 766 N N . THR A 1 102 ? 35.924 -10.121 -15.690 1.00 69.75 102 THR A N 1
ATOM 767 C CA . THR A 1 102 ? 36.027 -9.317 -16.926 1.00 69.75 102 THR A CA 1
ATOM 768 C C . THR A 1 102 ? 34.949 -9.644 -17.962 1.00 69.75 102 THR A C 1
ATOM 770 O O . THR A 1 102 ? 34.742 -8.857 -18.880 1.00 69.75 102 THR A O 1
ATOM 773 N N . THR A 1 103 ? 34.216 -10.751 -17.804 1.00 67.12 103 THR A N 1
ATOM 774 C CA . THR A 1 103 ? 33.034 -11.098 -18.616 1.00 67.12 103 THR A CA 1
ATOM 775 C C . THR A 1 103 ? 31.704 -10.603 -18.028 1.00 67.12 103 THR A C 1
ATOM 777 O O . THR A 1 103 ? 30.648 -11.051 -18.461 1.00 67.12 103 THR A O 1
ATOM 780 N N . ILE A 1 104 ? 31.713 -9.655 -17.084 1.00 73.12 104 ILE A N 1
ATOM 781 C CA . ILE A 1 104 ? 30.492 -9.006 -16.556 1.00 73.12 104 ILE A CA 1
ATOM 782 C C . ILE A 1 104 ? 30.053 -7.740 -17.343 1.00 73.12 104 ILE A C 1
ATOM 784 O O . ILE A 1 104 ? 28.852 -7.592 -17.565 1.00 73.12 104 ILE A O 1
ATOM 788 N N . PRO A 1 105 ? 30.931 -6.861 -17.882 1.00 78.25 105 PRO A N 1
ATOM 789 C CA . PRO A 1 105 ? 30.511 -5.568 -18.455 1.00 78.25 105 PRO A CA 1
ATOM 790 C C . PRO A 1 105 ? 29.498 -5.609 -19.618 1.00 78.25 105 PRO A C 1
ATOM 792 O O . PRO A 1 105 ? 28.738 -4.657 -19.808 1.00 78.25 105 PRO A O 1
ATOM 795 N N . TRP A 1 106 ? 29.457 -6.688 -20.410 1.00 75.81 106 TRP A N 1
ATOM 796 C CA . TRP A 1 106 ? 28.432 -6.872 -21.454 1.00 75.81 106 TRP A CA 1
ATOM 797 C C . TRP A 1 106 ? 27.049 -7.194 -20.862 1.00 75.81 106 TRP A C 1
ATOM 799 O O . TRP A 1 106 ? 26.037 -6.692 -21.358 1.00 75.81 106 TRP A O 1
ATOM 809 N N . LEU A 1 107 ? 27.014 -7.962 -19.769 1.00 77.81 107 LEU A N 1
ATOM 810 C CA . LEU A 1 107 ? 25.814 -8.271 -18.999 1.00 77.81 107 LEU A CA 1
ATOM 811 C C . LEU A 1 107 ? 25.316 -7.020 -18.266 1.00 77.81 107 LEU A C 1
ATOM 813 O O . LEU A 1 107 ? 24.134 -6.704 -18.370 1.00 77.81 107 LEU A O 1
ATOM 817 N N . ASP A 1 108 ? 26.208 -6.245 -17.638 1.00 76.88 108 ASP A N 1
ATOM 818 C CA . ASP A 1 108 ? 25.868 -4.938 -17.053 1.00 76.88 108 ASP A CA 1
ATOM 819 C C . ASP A 1 108 ? 25.262 -3.996 -18.099 1.00 76.88 108 ASP A C 1
ATOM 821 O O . ASP A 1 108 ? 24.244 -3.351 -17.850 1.00 76.88 108 ASP A O 1
ATOM 825 N N . TYR A 1 109 ? 25.842 -3.935 -19.303 1.00 81.06 109 TYR A N 1
ATOM 826 C CA . TYR A 1 109 ? 25.291 -3.137 -20.397 1.00 81.06 109 TYR A CA 1
ATOM 827 C C . TYR A 1 109 ? 23.892 -3.613 -20.818 1.00 81.06 109 TYR A C 1
ATOM 829 O O . TYR A 1 109 ? 22.994 -2.783 -20.982 1.00 81.06 109 TYR A O 1
ATOM 837 N N . PHE A 1 110 ? 23.678 -4.924 -20.958 1.00 81.44 110 PHE A N 1
ATOM 838 C CA . PHE A 1 110 ? 22.368 -5.484 -21.293 1.00 81.44 110 PHE A CA 1
ATOM 839 C C . PHE A 1 110 ? 21.326 -5.209 -20.195 1.00 81.44 110 PHE A C 1
ATOM 841 O O . PHE A 1 110 ? 20.212 -4.775 -20.496 1.00 81.44 110 PHE A O 1
ATOM 848 N N . ILE A 1 111 ? 21.695 -5.385 -18.925 1.00 81.19 111 ILE A N 1
ATOM 849 C CA . ILE A 1 111 ? 20.848 -5.100 -17.761 1.00 81.19 111 ILE A CA 1
ATOM 850 C C . ILE A 1 111 ? 20.492 -3.609 -17.715 1.00 81.19 111 ILE A C 1
ATOM 852 O O . ILE A 1 111 ? 19.313 -3.262 -17.697 1.00 81.19 111 ILE A O 1
ATOM 856 N N . LEU A 1 112 ? 21.478 -2.709 -17.783 1.00 79.69 112 LEU A N 1
ATOM 857 C CA . LEU A 1 112 ? 21.256 -1.258 -17.741 1.00 79.69 112 LEU A CA 1
ATOM 858 C C . LEU A 1 112 ? 20.463 -0.733 -18.950 1.00 79.69 112 LEU A C 1
ATOM 860 O O . LEU A 1 112 ? 19.746 0.259 -18.813 1.00 79.69 112 LEU A O 1
ATOM 864 N N . LYS A 1 113 ? 20.553 -1.387 -20.117 1.00 78.44 113 LYS A N 1
ATOM 865 C CA . LYS A 1 113 ? 19.714 -1.070 -21.283 1.00 78.44 113 LYS A CA 1
ATOM 866 C C . LYS A 1 113 ? 18.247 -1.440 -21.036 1.00 78.44 113 LYS A C 1
ATOM 868 O O . LYS A 1 113 ? 17.373 -0.634 -21.335 1.00 78.44 113 LYS A O 1
ATOM 873 N N . ASN A 1 114 ? 17.977 -2.625 -20.486 1.00 81.62 114 ASN A N 1
ATOM 874 C CA . ASN A 1 114 ? 16.611 -3.120 -20.276 1.00 81.62 114 ASN A CA 1
ATOM 875 C C . ASN A 1 114 ? 15.919 -2.529 -19.034 1.00 81.62 114 ASN A C 1
ATOM 877 O O . ASN A 1 114 ? 14.708 -2.326 -19.067 1.00 81.62 114 ASN A O 1
ATOM 881 N N . LEU A 1 115 ? 16.673 -2.210 -17.971 1.00 82.94 115 LEU A N 1
ATOM 882 C CA . LEU A 1 115 ? 16.160 -1.582 -16.743 1.00 82.94 115 LEU A CA 1
ATOM 883 C C . LEU A 1 115 ? 15.753 -0.110 -16.918 1.00 82.94 115 LEU A C 1
ATOM 885 O O . LEU A 1 115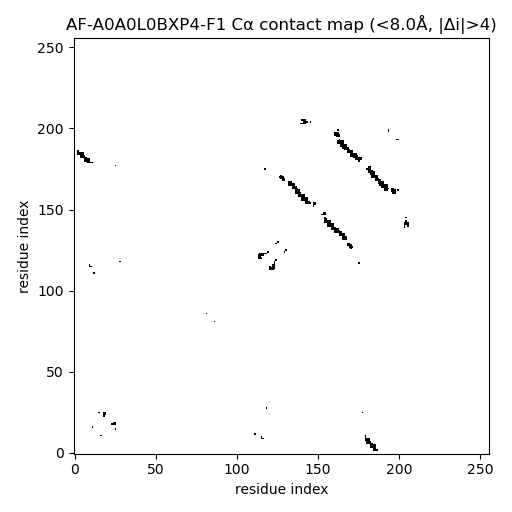 ? 15.030 0.434 -16.081 1.00 82.94 115 LEU A O 1
ATOM 889 N N . ARG A 1 116 ? 16.223 0.567 -17.974 1.00 78.81 116 ARG A N 1
ATOM 890 C CA . ARG A 1 116 ? 15.859 1.962 -18.251 1.00 78.81 116 ARG A CA 1
ATOM 891 C C . ARG A 1 116 ? 14.370 2.043 -18.599 1.00 78.81 116 ARG A C 1
ATOM 893 O O . ARG A 1 116 ? 13.918 1.439 -19.568 1.00 78.81 116 ARG A O 1
ATOM 900 N N . LEU A 1 117 ? 13.621 2.835 -17.832 1.00 82.88 117 LEU A N 1
ATOM 901 C CA . LEU A 1 117 ? 12.246 3.211 -18.166 1.00 82.88 117 LEU A CA 1
ATOM 902 C C . LEU A 1 117 ? 12.260 4.069 -19.435 1.00 82.88 117 LEU A C 1
ATOM 904 O O . LEU A 1 117 ? 12.709 5.214 -19.415 1.00 82.88 117 LEU A O 1
ATOM 908 N N . TRP A 1 118 ? 11.801 3.483 -20.532 1.00 80.69 118 TRP A N 1
ATOM 909 C CA . TRP A 1 118 ? 11.693 4.075 -21.861 1.00 80.69 118 TRP A CA 1
ATOM 910 C C . TRP A 1 118 ? 10.660 3.259 -22.643 1.00 80.69 118 TRP A C 1
ATOM 912 O O . TRP A 1 118 ? 10.396 2.119 -22.264 1.00 80.69 118 TRP A O 1
ATOM 922 N N . ASN A 1 119 ? 10.083 3.799 -23.717 1.00 71.75 119 ASN A N 1
ATOM 923 C CA . ASN A 1 119 ? 9.208 2.994 -24.573 1.00 71.75 119 ASN A CA 1
ATOM 924 C C . ASN A 1 119 ? 9.934 1.716 -25.040 1.00 71.75 119 ASN A C 1
ATOM 926 O O . ASN A 1 119 ? 11.155 1.708 -25.214 1.00 71.75 119 ASN A O 1
ATOM 930 N N . ASP A 1 120 ? 9.172 0.634 -25.186 1.00 80.62 120 ASP A N 1
ATOM 931 C CA . ASP A 1 120 ? 9.624 -0.660 -25.713 1.00 80.62 120 ASP A CA 1
ATOM 932 C C . ASP A 1 120 ? 10.690 -1.401 -24.870 1.00 80.62 120 ASP A C 1
ATOM 934 O O . ASP A 1 120 ? 11.252 -2.403 -25.318 1.00 80.62 120 ASP A O 1
ATOM 938 N N . THR A 1 121 ? 10.963 -0.976 -23.624 1.00 86.44 121 THR A N 1
ATOM 939 C CA . THR A 1 121 ? 11.789 -1.763 -22.686 1.00 86.44 121 THR A CA 1
ATOM 940 C C . THR A 1 121 ? 10.949 -2.701 -21.822 1.00 86.44 121 THR A C 1
ATOM 942 O O . THR A 1 121 ? 9.847 -2.375 -21.372 1.00 86.44 121 THR A O 1
ATOM 945 N N . LEU A 1 122 ? 11.496 -3.880 -21.511 1.00 86.38 122 LEU A N 1
ATOM 946 C CA . LEU A 1 122 ? 10.817 -4.878 -20.678 1.00 86.38 122 LEU A CA 1
ATOM 947 C C . LEU A 1 122 ? 10.425 -4.313 -19.299 1.00 86.38 122 LEU A C 1
ATOM 949 O O . LEU A 1 122 ? 9.316 -4.547 -18.814 1.00 86.38 122 LEU A O 1
ATOM 953 N N . SER A 1 123 ? 11.301 -3.509 -18.686 1.00 87.44 123 SER A N 1
ATOM 954 C CA . SER A 1 123 ? 11.007 -2.848 -17.412 1.00 87.44 123 SER A CA 1
ATOM 955 C C . SER A 1 123 ? 9.948 -1.752 -17.527 1.00 87.44 123 SER A C 1
ATOM 957 O O . SER A 1 123 ? 9.226 -1.539 -16.555 1.00 87.44 123 SER A O 1
ATOM 959 N N . TYR A 1 124 ? 9.785 -1.102 -18.684 1.00 90.00 124 TYR A N 1
ATOM 960 C CA . TYR A 1 124 ? 8.659 -0.198 -18.920 1.00 90.00 124 TYR A CA 1
ATOM 961 C C . TYR A 1 124 ? 7.324 -0.941 -18.954 1.00 90.00 124 TYR A C 1
ATOM 963 O O . TYR A 1 124 ? 6.401 -0.523 -18.258 1.00 90.00 124 TYR A O 1
ATOM 971 N N . HIS A 1 125 ? 7.223 -2.071 -19.661 1.00 90.69 125 HIS A N 1
ATOM 972 C CA . HIS A 1 125 ? 5.981 -2.851 -19.699 1.00 90.69 125 HIS A CA 1
ATOM 973 C C . HIS A 1 125 ? 5.570 -3.350 -18.303 1.00 90.69 125 HIS A C 1
ATOM 975 O O . HIS A 1 125 ? 4.447 -3.082 -17.867 1.00 90.69 125 HIS A O 1
ATOM 981 N N . TYR A 1 126 ? 6.490 -3.973 -17.551 1.00 90.94 126 TYR A N 1
ATOM 982 C CA . TYR A 1 126 ? 6.221 -4.412 -16.173 1.00 90.94 126 TYR A CA 1
ATOM 983 C C . TYR A 1 126 ? 5.920 -3.255 -15.214 1.00 90.94 126 TYR A C 1
ATOM 985 O O . TYR A 1 126 ? 5.091 -3.396 -14.312 1.00 90.94 126 TYR A O 1
ATOM 993 N N . TRP A 1 127 ? 6.560 -2.097 -15.392 1.00 90.38 127 TRP A N 1
ATOM 994 C CA . TRP A 1 127 ? 6.223 -0.903 -14.624 1.00 90.38 127 TRP A CA 1
ATOM 995 C C . TRP A 1 127 ? 4.825 -0.389 -14.981 1.00 90.38 127 TRP A C 1
ATOM 997 O O . TRP A 1 127 ? 4.057 -0.077 -14.069 1.00 90.38 127 TRP A O 1
ATOM 1007 N N . GLN A 1 128 ? 4.461 -0.331 -16.264 1.00 92.12 128 GLN A N 1
ATOM 1008 C CA . GLN A 1 128 ? 3.200 0.241 -16.733 1.00 92.12 128 GLN A CA 1
ATOM 1009 C C . GLN A 1 128 ? 1.992 -0.628 -16.355 1.00 92.12 128 GLN A C 1
ATOM 1011 O O . GLN A 1 128 ? 1.023 -0.102 -15.800 1.00 92.12 128 GLN A O 1
ATOM 1016 N N . ARG A 1 129 ? 2.049 -1.940 -16.608 1.00 92.00 129 ARG A N 1
ATOM 1017 C CA . ARG A 1 129 ? 1.052 -2.931 -16.171 1.00 92.00 129 ARG A CA 1
ATOM 1018 C C . A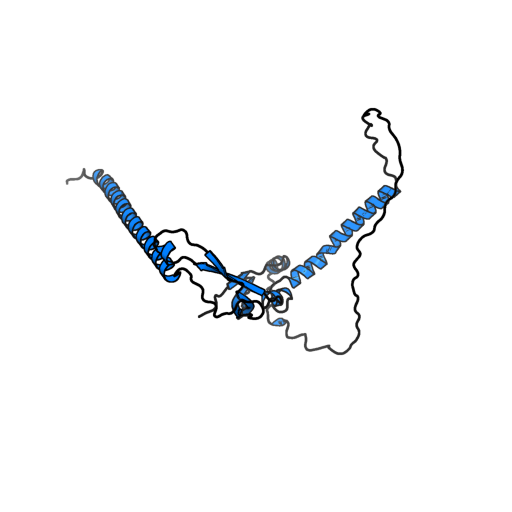RG A 1 129 ? 1.796 -4.162 -15.626 1.00 92.00 129 ARG A C 1
ATOM 1020 O O . ARG A 1 129 ? 2.244 -4.989 -16.417 1.00 92.00 129 ARG A O 1
ATOM 1027 N N . PRO A 1 130 ? 1.960 -4.299 -14.298 1.00 90.19 130 PRO A N 1
ATOM 1028 C CA . PRO A 1 130 ? 2.648 -5.452 -13.729 1.00 90.19 130 PRO A CA 1
ATOM 1029 C C . PRO A 1 130 ? 1.856 -6.732 -14.009 1.00 90.19 130 PRO A C 1
ATOM 1031 O O . PRO A 1 130 ? 0.667 -6.804 -13.715 1.00 90.19 130 PRO A O 1
ATOM 1034 N N . GLY A 1 131 ? 2.523 -7.761 -14.535 1.00 87.44 131 GLY A N 1
ATOM 1035 C CA . GLY A 1 131 ? 1.915 -9.059 -14.864 1.00 87.44 131 GLY A CA 1
ATOM 1036 C C . GLY A 1 131 ? 1.553 -9.940 -13.660 1.00 87.44 131 GLY A C 1
ATOM 1037 O O . GLY A 1 131 ? 1.371 -11.140 -13.829 1.00 87.44 131 GLY A O 1
ATOM 1038 N N . VAL A 1 132 ? 1.485 -9.377 -12.449 1.00 90.06 132 VAL A N 1
ATOM 1039 C CA . VAL A 1 132 ? 1.142 -10.094 -11.214 1.00 90.06 132 VAL A CA 1
ATOM 1040 C C . VAL A 1 132 ? -0.200 -9.609 -10.677 1.00 90.06 132 VAL A C 1
ATOM 1042 O O . VAL A 1 132 ? -0.376 -8.430 -10.373 1.00 90.06 132 VAL A O 1
ATOM 1045 N N . ILE A 1 133 ? -1.147 -10.537 -10.539 1.00 89.50 133 ILE A N 1
ATOM 1046 C CA . ILE A 1 133 ? -2.452 -10.270 -9.933 1.00 89.50 133 ILE A CA 1
ATOM 1047 C C . ILE A 1 133 ? -2.243 -10.095 -8.428 1.00 89.50 133 ILE A C 1
ATOM 1049 O O . ILE A 1 133 ? -1.738 -10.993 -7.754 1.00 89.50 133 ILE A O 1
ATOM 1053 N N . ARG A 1 134 ? -2.634 -8.940 -7.888 1.00 93.50 134 ARG A N 1
ATOM 1054 C CA . ARG A 1 134 ? -2.573 -8.664 -6.451 1.00 93.50 134 ARG A CA 1
ATOM 1055 C C . ARG A 1 134 ? -3.935 -8.927 -5.818 1.00 93.50 134 ARG A C 1
ATOM 1057 O O . ARG A 1 134 ? -4.939 -8.407 -6.294 1.00 93.50 134 ARG A O 1
ATOM 1064 N N . LEU A 1 135 ? -3.950 -9.690 -4.728 1.00 95.56 135 LEU A N 1
ATOM 1065 C CA . LEU A 1 135 ? -5.126 -9.886 -3.883 1.00 95.56 135 LEU A CA 1
ATOM 1066 C C . LEU A 1 135 ? -4.915 -9.158 -2.552 1.00 95.56 135 LEU A C 1
ATOM 1068 O O . LEU A 1 135 ? -3.961 -9.444 -1.831 1.00 95.56 135 LEU A O 1
ATOM 1072 N N . THR A 1 136 ? -5.815 -8.237 -2.227 1.00 95.50 136 THR A N 1
ATOM 1073 C CA . THR A 1 136 ? -5.865 -7.537 -0.942 1.00 95.50 136 THR A CA 1
ATOM 1074 C C . THR A 1 136 ? -6.954 -8.172 -0.091 1.00 95.50 136 THR A C 1
ATOM 1076 O O . THR A 1 136 ? -8.130 -8.124 -0.449 1.00 95.50 136 THR A O 1
ATOM 1079 N N . LYS A 1 137 ? -6.558 -8.782 1.032 1.00 95.94 137 LYS A N 1
ATOM 1080 C CA . LYS A 1 137 ? -7.479 -9.317 2.041 1.00 95.94 137 LYS A CA 1
ATOM 1081 C C . LYS A 1 137 ? -7.744 -8.244 3.094 1.00 95.94 137 LYS A C 1
ATOM 1083 O O . LYS A 1 137 ? -6.798 -7.727 3.682 1.00 95.94 137 LYS A O 1
ATOM 1088 N N . VAL A 1 138 ? -9.010 -7.926 3.330 1.00 95.25 138 VAL A N 1
ATOM 1089 C CA . VAL A 1 138 ? -9.456 -7.007 4.382 1.00 95.25 138 VAL A CA 1
ATOM 1090 C C . VAL A 1 138 ? -10.111 -7.819 5.494 1.00 95.25 138 VAL A C 1
ATOM 1092 O O . VAL A 1 138 ? -10.957 -8.668 5.224 1.00 95.25 138 VAL A O 1
ATOM 1095 N N . TYR A 1 139 ? -9.723 -7.538 6.733 1.00 95.62 139 TYR A N 1
ATOM 1096 C CA . TYR A 1 139 ? -10.317 -8.087 7.949 1.00 95.62 139 TYR A CA 1
ATOM 1097 C C . TYR A 1 139 ? -10.854 -6.912 8.767 1.00 95.62 139 TYR A C 1
ATOM 1099 O O . TYR A 1 139 ? -10.198 -5.870 8.852 1.00 95.62 139 TYR A O 1
ATOM 1107 N N . ILE A 1 140 ? -12.064 -7.041 9.306 1.00 95.19 140 ILE A N 1
ATOM 1108 C CA . ILE A 1 140 ? -12.784 -5.956 9.978 1.00 95.19 140 ILE A CA 1
ATOM 1109 C C . ILE A 1 140 ? -13.154 -6.419 11.385 1.00 95.19 140 ILE A C 1
ATOM 1111 O O . ILE A 1 140 ? -13.713 -7.498 11.558 1.00 95.19 140 ILE A O 1
ATOM 1115 N N . TYR A 1 141 ? -12.858 -5.601 12.393 1.00 95.62 141 TYR A N 1
ATOM 1116 C CA . TYR A 1 141 ? -13.230 -5.894 13.775 1.00 95.62 141 TYR A CA 1
ATOM 1117 C C . TYR A 1 141 ? -14.666 -5.439 14.057 1.00 95.62 141 TYR A C 1
ATOM 1119 O O . TYR A 1 141 ? -14.941 -4.242 14.146 1.00 95.62 141 TYR A O 1
ATOM 1127 N N . ASN A 1 142 ? -15.565 -6.409 14.209 1.00 96.38 142 ASN A N 1
ATOM 1128 C CA . ASN A 1 142 ? -16.935 -6.234 14.677 1.00 96.38 142 ASN A CA 1
ATOM 1129 C C . ASN A 1 142 ? -16.948 -5.950 16.190 1.00 96.38 142 ASN A C 1
ATOM 1131 O O . ASN A 1 142 ? -16.284 -6.658 16.949 1.00 96.38 142 ASN A O 1
ATOM 1135 N N . VAL A 1 143 ? -17.709 -4.949 16.638 1.00 96.19 143 VAL A N 1
ATOM 1136 C CA . VAL A 1 143 ? -17.877 -4.617 18.065 1.00 96.19 143 VAL A CA 1
ATOM 1137 C C . VAL A 1 143 ? -19.085 -5.364 18.631 1.00 96.19 143 VAL A C 1
ATOM 1139 O O . VAL A 1 143 ? -20.208 -5.132 18.193 1.00 96.19 143 VAL A O 1
ATOM 1142 N N . THR A 1 144 ? -18.879 -6.229 19.629 1.00 96.00 144 THR A N 1
ATOM 1143 C CA . THR A 1 144 ? -19.952 -7.082 20.182 1.00 96.00 144 THR A CA 1
ATOM 1144 C C . THR A 1 144 ? -20.638 -6.523 21.435 1.00 96.00 144 THR A C 1
ATOM 1146 O O . THR A 1 144 ? -21.693 -7.022 21.813 1.00 96.00 144 THR A O 1
ATOM 1149 N N . ASN A 1 145 ? -20.096 -5.472 22.067 1.00 96.38 145 ASN A N 1
ATOM 1150 C CA . ASN A 1 145 ? -20.718 -4.745 23.189 1.00 96.38 145 ASN A CA 1
ATOM 1151 C C . ASN A 1 145 ? -20.772 -3.215 22.956 1.00 96.38 145 ASN A C 1
ATOM 1153 O O . ASN A 1 145 ? -20.178 -2.465 23.735 1.00 96.38 145 ASN A O 1
ATOM 1157 N N . PRO A 1 146 ? -21.457 -2.719 21.906 1.00 94.38 146 PRO A N 1
ATOM 1158 C CA . PRO A 1 146 ? -21.505 -1.284 21.609 1.00 94.38 146 PRO A CA 1
ATOM 1159 C C . PRO A 1 146 ? -22.034 -0.450 22.788 1.00 94.38 146 PRO A C 1
ATOM 1161 O O . PRO A 1 146 ? -21.399 0.534 23.163 1.00 94.38 146 PRO A O 1
ATOM 1164 N N . ASP A 1 147 ? -23.127 -0.867 23.428 1.00 95.12 147 ASP A N 1
ATOM 1165 C CA . ASP A 1 147 ? -23.745 -0.119 24.533 1.00 95.12 147 ASP A CA 1
ATOM 1166 C C . ASP A 1 147 ? -22.883 -0.129 25.801 1.00 95.12 147 ASP A C 1
ATOM 1168 O O . ASP A 1 147 ? -22.707 0.905 26.444 1.00 95.12 147 ASP A O 1
ATOM 1172 N N . GLY A 1 148 ? -22.269 -1.274 26.119 1.00 93.75 148 GLY A N 1
ATOM 1173 C CA . GLY A 1 148 ? -21.307 -1.386 27.217 1.00 93.75 148 GLY A CA 1
ATOM 1174 C C . GLY A 1 148 ? -20.088 -0.489 26.995 1.00 93.75 148 GLY A C 1
ATOM 1175 O O . GLY A 1 148 ? -19.668 0.218 27.908 1.00 93.75 148 GLY A O 1
ATOM 1176 N N . PHE A 1 149 ? -19.554 -0.441 25.771 1.00 93.00 149 PHE A N 1
ATOM 1177 C CA . PHE A 1 149 ? -18.451 0.458 25.419 1.00 93.00 149 PHE A CA 1
ATOM 1178 C C . PHE A 1 149 ? -18.827 1.941 25.581 1.00 93.00 149 PHE A C 1
ATOM 1180 O O . PHE A 1 149 ? -18.028 2.719 26.101 1.00 93.00 149 PHE A O 1
ATOM 1187 N N . LEU A 1 150 ? -20.054 2.334 25.218 1.00 91.56 150 LEU A N 1
ATOM 1188 C CA . LEU A 1 150 ? -20.564 3.694 25.449 1.00 91.56 150 LEU A CA 1
ATOM 1189 C C . LEU A 1 150 ? -20.735 4.029 26.944 1.00 91.56 150 LEU A C 1
ATOM 1191 O O . LEU A 1 150 ? -20.630 5.196 27.317 1.00 91.56 150 LEU A O 1
ATOM 1195 N N . GLN A 1 151 ? -20.948 3.023 27.795 1.00 95.31 151 GLN A N 1
ATOM 1196 C CA . GLN A 1 151 ? -21.002 3.151 29.259 1.00 95.31 151 GLN A CA 1
ATOM 1197 C C . GLN A 1 151 ? -19.616 3.088 29.935 1.00 95.31 151 GLN A C 1
ATOM 1199 O O . GLN A 1 151 ? -19.517 3.284 31.144 1.00 95.31 151 GLN A O 1
ATOM 1204 N N . GLY A 1 152 ? -18.541 2.849 29.173 1.00 94.00 152 GLY A N 1
ATOM 1205 C CA . GLY A 1 152 ? -17.162 2.793 29.671 1.00 94.00 152 GLY A CA 1
ATOM 1206 C C . GLY A 1 152 ? -16.572 1.387 29.845 1.00 94.00 152 GLY A C 1
ATOM 1207 O O . GLY A 1 152 ? -15.443 1.271 30.323 1.00 94.00 152 GLY A O 1
ATOM 1208 N N . GLU A 1 153 ? -17.268 0.314 29.441 1.00 96.19 153 GLU A N 1
ATOM 1209 C CA . GLU A 1 153 ? -16.641 -1.011 29.329 1.00 96.19 153 GLU A CA 1
ATOM 1210 C C . GLU A 1 153 ? -15.500 -1.005 28.296 1.00 96.19 153 GLU A C 1
ATOM 1212 O O . GLU A 1 153 ? -15.488 -0.248 27.324 1.00 96.19 153 GLU A O 1
ATOM 1217 N N . LYS A 1 154 ? -14.570 -1.957 28.428 1.00 95.88 154 LYS A N 1
ATOM 1218 C CA . LYS A 1 154 ? -13.619 -2.263 27.353 1.00 95.88 154 LYS A CA 1
ATOM 1219 C C . LYS A 1 154 ? -14.370 -2.840 26.132 1.00 95.88 154 LYS A C 1
ATOM 1221 O O . LYS A 1 154 ? -15.183 -3.753 26.313 1.00 95.88 154 LYS A O 1
ATOM 1226 N N . PRO A 1 155 ? -14.085 -2.389 24.895 1.00 94.81 155 PRO A N 1
ATOM 1227 C CA . PRO A 1 155 ? -14.728 -2.938 23.707 1.00 94.81 155 PRO A CA 1
ATOM 1228 C C . PRO A 1 155 ? -14.265 -4.379 23.453 1.00 94.81 155 PRO A C 1
ATOM 1230 O O . PRO A 1 155 ? -13.069 -4.687 23.479 1.00 94.81 155 PRO A O 1
ATOM 1233 N N . LYS A 1 156 ? -15.232 -5.257 23.197 1.00 95.50 156 LYS A N 1
ATOM 1234 C CA . LYS A 1 156 ? -15.070 -6.663 22.823 1.00 95.50 156 LYS A CA 1
ATOM 1235 C C . LYS A 1 156 ? -15.123 -6.729 21.295 1.00 95.50 156 LYS A C 1
ATOM 1237 O O . LYS A 1 156 ? -16.105 -6.302 20.686 1.00 95.50 156 LYS A O 1
ATOM 1242 N N . LEU A 1 157 ? -14.036 -7.197 20.684 1.00 96.06 157 LEU A N 1
ATOM 1243 C CA . LEU A 1 157 ? -13.852 -7.217 19.233 1.00 96.06 157 LEU A CA 1
ATOM 1244 C C . LEU A 1 157 ? -13.845 -8.654 18.708 1.00 96.06 157 LEU A C 1
ATOM 1246 O O . LEU A 1 157 ? -13.202 -9.524 19.292 1.00 96.06 157 LEU A O 1
ATOM 1250 N N . GLN A 1 158 ? -14.510 -8.873 17.578 1.00 96.25 158 GLN A N 1
ATOM 1251 C CA . GLN A 1 158 ? -14.504 -10.123 16.822 1.00 96.25 158 GLN A CA 1
ATOM 1252 C C . GLN A 1 158 ? -13.983 -9.841 15.410 1.00 96.25 158 GLN A C 1
ATOM 1254 O O . GLN A 1 158 ? -14.479 -8.934 14.745 1.00 96.25 158 GLN A O 1
ATOM 1259 N N . GLU A 1 159 ? -12.990 -10.593 14.938 1.00 95.94 159 GLU A N 1
ATOM 1260 C CA . GLU A 1 159 ? -12.516 -10.458 13.558 1.00 95.94 159 GLU A CA 1
ATOM 1261 C C . GLU A 1 159 ? -13.530 -11.067 12.576 1.00 95.94 159 GLU A C 1
ATOM 1263 O O . GLU A 1 159 ? -13.993 -12.193 12.761 1.00 95.94 159 GLU A O 1
ATOM 1268 N N . VAL A 1 160 ? -13.868 -10.315 11.527 1.00 95.75 160 VAL A N 1
ATOM 1269 C CA . VAL A 1 160 ? -14.722 -10.740 10.414 1.00 95.75 160 VAL A CA 1
ATOM 1270 C C . VAL A 1 160 ? -13.948 -10.539 9.113 1.00 95.75 160 VAL A C 1
ATOM 1272 O O . VAL A 1 160 ? -13.615 -9.414 8.729 1.00 95.75 160 VAL A O 1
ATOM 1275 N N . GLY A 1 161 ? -13.643 -11.639 8.430 1.00 94.38 161 GLY A N 1
ATOM 1276 C CA . GLY A 1 161 ? -12.938 -11.638 7.153 1.00 94.38 161 GLY A CA 1
ATOM 1277 C C . GLY A 1 161 ? -12.471 -13.039 6.734 1.00 94.38 161 GLY A C 1
ATOM 1278 O O . GLY A 1 161 ? -12.653 -13.999 7.480 1.00 94.38 161 GLY A O 1
ATOM 1279 N N . PRO A 1 162 ? -11.846 -13.170 5.553 1.00 96.31 162 PRO A N 1
ATOM 1280 C CA . PRO A 1 162 ? -11.439 -12.074 4.681 1.00 96.31 162 PRO A CA 1
ATOM 1281 C C . PRO A 1 162 ? -12.574 -11.546 3.790 1.00 96.31 162 PRO A C 1
ATOM 1283 O O . PRO A 1 162 ? -13.437 -12.292 3.336 1.00 96.31 162 PRO A O 1
ATOM 1286 N N . PHE A 1 163 ? -12.493 -10.263 3.447 1.00 96.19 163 PHE A N 1
ATOM 1287 C CA . PHE A 1 163 ? -13.086 -9.697 2.236 1.00 96.19 163 PHE A CA 1
ATOM 1288 C C . PHE A 1 163 ? -11.957 -9.474 1.227 1.00 96.19 163 PHE A C 1
ATOM 1290 O O . PHE A 1 163 ? -11.010 -8.736 1.509 1.00 96.19 163 PHE A O 1
ATOM 1297 N N . VAL A 1 164 ? -12.007 -10.146 0.079 1.00 97.19 164 VAL A N 1
ATOM 1298 C CA . VAL A 1 164 ? -10.892 -10.214 -0.875 1.00 97.19 164 VAL A CA 1
ATOM 1299 C C . VAL A 1 164 ? -11.178 -9.372 -2.107 1.00 97.19 164 VAL A C 1
ATOM 1301 O O . VAL A 1 164 ? -12.188 -9.545 -2.787 1.00 97.19 164 VAL A O 1
ATOM 1304 N N . TYR A 1 165 ? -10.235 -8.487 -2.420 1.00 96.00 165 TYR A N 1
ATOM 1305 C CA . TYR A 1 165 ? -10.279 -7.623 -3.591 1.00 96.00 165 TYR A CA 1
ATOM 1306 C C . TYR A 1 165 ? -9.085 -7.895 -4.505 1.00 96.00 165 TYR A C 1
ATOM 1308 O O . TYR A 1 165 ? -7.935 -7.899 -4.063 1.00 96.00 165 TYR A O 1
ATOM 1316 N N . ARG A 1 166 ? -9.354 -8.083 -5.794 1.00 95.75 166 ARG A N 1
ATOM 1317 C CA . ARG A 1 166 ? -8.362 -8.088 -6.870 1.00 95.75 166 ARG A CA 1
ATOM 1318 C C . ARG A 1 166 ? -7.979 -6.643 -7.187 1.00 95.75 166 ARG A C 1
ATOM 1320 O O . ARG A 1 166 ? -8.853 -5.827 -7.470 1.00 95.75 166 ARG A O 1
ATOM 1327 N N . GLU A 1 167 ? -6.689 -6.318 -7.123 1.00 94.12 167 GLU A N 1
ATOM 1328 C CA . GLU A 1 167 ? -6.186 -4.982 -7.459 1.00 94.12 167 GLU A CA 1
ATOM 1329 C C . GLU A 1 167 ? -5.639 -4.938 -8.890 1.00 94.12 167 GLU A C 1
ATOM 1331 O O . GLU A 1 167 ? -4.484 -5.299 -9.135 1.00 94.12 167 GLU A O 1
ATOM 1336 N N . ASP A 1 168 ? -6.446 -4.446 -9.828 1.00 92.50 168 ASP A N 1
ATOM 1337 C CA . ASP A 1 168 ? -6.012 -4.238 -11.210 1.00 92.50 168 ASP A CA 1
ATOM 1338 C C . ASP A 1 168 ? -5.403 -2.831 -11.345 1.00 92.50 168 ASP A C 1
ATOM 1340 O O . ASP A 1 168 ? -6.087 -1.814 -11.180 1.00 92.50 168 ASP A O 1
ATOM 1344 N N . MET A 1 169 ? -4.087 -2.755 -11.578 1.00 91.25 169 MET A N 1
ATOM 1345 C CA . MET A 1 169 ? -3.329 -1.496 -11.567 1.00 91.25 169 MET A CA 1
ATOM 1346 C C . MET A 1 169 ? -2.584 -1.229 -12.879 1.00 91.25 169 MET A C 1
ATOM 1348 O O . MET A 1 169 ? -1.870 -2.084 -13.401 1.00 91.25 169 MET A O 1
ATOM 1352 N N . GLN A 1 170 ? -2.700 -0.002 -13.387 1.00 92.81 170 GLN A N 1
ATOM 1353 C CA . GLN A 1 170 ? -2.078 0.438 -14.634 1.00 92.81 170 GLN A CA 1
ATOM 1354 C C . GLN A 1 170 ? -1.628 1.901 -14.540 1.00 92.81 170 GLN A C 1
ATOM 1356 O O . GLN A 1 170 ? -2.320 2.748 -13.975 1.00 92.81 170 GLN A O 1
ATOM 1361 N N . LYS A 1 171 ? -0.475 2.224 -15.128 1.00 92.38 171 LYS A N 1
ATOM 1362 C CA . LYS A 1 171 ? -0.024 3.609 -15.308 1.00 92.38 171 LYS A CA 1
ATOM 1363 C C . LYS A 1 171 ? -0.538 4.099 -16.663 1.00 92.38 171 LYS A C 1
ATOM 1365 O O . LYS A 1 171 ? -0.224 3.521 -17.704 1.00 92.38 171 LYS A O 1
ATOM 1370 N N . VAL A 1 172 ? -1.371 5.134 -16.632 1.00 91.81 172 VAL A N 1
ATOM 1371 C CA . VAL A 1 172 ? -2.043 5.721 -17.802 1.00 91.81 172 VAL A CA 1
ATOM 1372 C C . VAL A 1 172 ? -1.557 7.150 -18.037 1.00 91.81 172 VAL A C 1
ATOM 1374 O O . VAL A 1 172 ? -0.959 7.756 -17.145 1.00 91.81 172 VAL A O 1
ATOM 1377 N N . ASN A 1 173 ? -1.804 7.687 -19.236 1.00 92.00 173 ASN A N 1
ATOM 1378 C CA . ASN A 1 173 ? -1.385 9.037 -19.644 1.00 92.00 173 ASN A CA 1
ATOM 1379 C C . ASN A 1 173 ? 0.111 9.305 -19.397 1.00 92.00 173 ASN A C 1
ATOM 1381 O O . ASN A 1 173 ? 0.501 10.370 -18.915 1.00 92.00 173 ASN A O 1
ATOM 1385 N N . VAL A 1 174 ? 0.935 8.299 -19.705 1.00 89.94 174 VAL A N 1
ATOM 1386 C CA . VAL A 1 174 ? 2.387 8.339 -19.532 1.00 89.94 174 VAL A CA 1
ATOM 1387 C C . VAL A 1 174 ? 3.001 9.317 -20.536 1.00 89.94 174 VAL A C 1
ATOM 1389 O O . VAL A 1 174 ? 2.696 9.258 -21.725 1.00 89.94 174 VAL A O 1
ATOM 1392 N N . LYS A 1 175 ? 3.860 10.221 -20.059 1.00 89.75 175 LYS A N 1
ATOM 1393 C CA . LYS A 1 175 ? 4.613 11.184 -20.873 1.00 89.75 175 LYS A CA 1
ATOM 1394 C C . LYS A 1 175 ? 6.047 11.284 -20.368 1.00 89.75 175 LYS A C 1
ATOM 1396 O O . LYS A 1 175 ? 6.261 11.606 -19.200 1.00 89.75 175 LYS A O 1
ATOM 1401 N N . PHE A 1 176 ? 7.008 11.012 -21.243 1.00 87.69 176 PHE A N 1
ATOM 1402 C CA . PHE A 1 176 ? 8.430 11.226 -20.983 1.00 87.69 176 PHE A CA 1
ATOM 1403 C C . PHE A 1 176 ? 8.806 12.694 -21.213 1.00 87.69 176 PHE A C 1
ATOM 1405 O O . PHE A 1 176 ? 8.166 13.378 -22.009 1.00 87.69 176 PHE A O 1
ATOM 1412 N N . HIS A 1 177 ? 9.838 13.156 -20.507 1.00 86.62 177 HIS A N 1
ATOM 1413 C CA . HIS A 1 177 ? 10.379 14.513 -20.585 1.00 86.62 177 HIS A CA 1
ATOM 1414 C C . HIS A 1 177 ? 11.904 14.470 -20.704 1.00 86.62 177 HIS A C 1
ATOM 1416 O O . HIS A 1 177 ? 12.561 13.650 -20.055 1.00 86.62 177 HIS A O 1
ATOM 1422 N N . ASP A 1 178 ? 12.478 15.421 -21.440 1.00 83.69 178 ASP A N 1
ATOM 1423 C CA . ASP A 1 178 ? 13.917 15.478 -21.759 1.00 83.69 178 ASP A CA 1
ATOM 1424 C C . ASP A 1 178 ? 14.818 15.665 -20.521 1.00 83.69 178 ASP A C 1
ATOM 1426 O O . ASP A 1 178 ? 16.011 15.367 -20.534 1.00 83.69 178 ASP A O 1
ATOM 1430 N N . ASN A 1 179 ? 14.235 16.091 -19.396 1.00 83.94 179 ASN A N 1
ATOM 1431 C CA . ASN A 1 179 ? 14.897 16.218 -18.094 1.00 83.94 179 ASN A CA 1
ATOM 1432 C C . ASN A 1 179 ? 15.095 14.876 -17.342 1.00 83.94 179 ASN A C 1
ATOM 1434 O O . ASN A 1 179 ? 15.416 14.876 -16.148 1.00 83.94 179 ASN A O 1
ATOM 1438 N N . PHE A 1 180 ? 14.941 13.740 -18.032 1.00 80.69 180 PHE A N 1
ATOM 1439 C CA . PHE A 1 180 ? 15.010 12.374 -17.494 1.00 80.69 180 PHE A CA 1
ATOM 1440 C C . PHE A 1 180 ? 13.917 12.060 -16.457 1.00 80.69 180 PHE A C 1
ATOM 1442 O O . PHE A 1 180 ? 14.143 11.329 -15.485 1.00 80.69 180 PHE A O 1
ATOM 1449 N N . THR A 1 181 ? 12.714 12.607 -16.652 1.00 84.12 181 THR A N 1
ATOM 1450 C CA . THR A 1 181 ? 11.529 12.252 -15.857 1.00 84.12 181 THR A CA 1
ATOM 1451 C C . THR A 1 181 ? 10.401 11.709 -16.725 1.00 84.12 181 THR A C 1
ATOM 1453 O O . THR A 1 181 ? 10.341 11.939 -17.931 1.00 84.12 181 THR A O 1
ATOM 1456 N N . VAL A 1 182 ? 9.493 10.969 -16.096 1.00 88.12 182 VAL A N 1
ATOM 1457 C CA . VAL A 1 182 ? 8.241 10.507 -16.687 1.00 88.12 182 VAL A CA 1
ATOM 1458 C C . VAL A 1 182 ? 7.081 10.940 -15.792 1.00 88.12 182 VAL A C 1
ATOM 1460 O O . VAL A 1 182 ? 7.074 10.666 -14.590 1.00 88.12 182 VAL A O 1
ATOM 1463 N N . SER A 1 183 ? 6.106 11.636 -16.375 1.00 89.38 183 SER A N 1
ATOM 1464 C CA . SER A 1 183 ? 4.807 11.891 -15.750 1.00 89.38 183 SER A CA 1
ATOM 1465 C C . SER A 1 183 ? 3.841 10.767 -16.089 1.00 89.38 183 SER A C 1
ATOM 1467 O O . SER A 1 183 ? 3.791 10.318 -17.230 1.00 89.38 183 SER A O 1
ATOM 1469 N N . TYR A 1 184 ? 3.027 10.352 -15.128 1.00 91.06 184 TYR A N 1
ATOM 1470 C CA . TYR A 1 184 ? 1.963 9.373 -15.343 1.00 91.06 184 TYR A CA 1
ATOM 1471 C C . TYR A 1 184 ? 0.813 9.594 -14.356 1.00 91.06 184 TYR A C 1
ATOM 1473 O O . TYR A 1 184 ? 0.912 10.390 -13.420 1.00 91.06 184 TYR A O 1
ATOM 1481 N N . GLN A 1 185 ? -0.283 8.870 -14.561 1.00 91.50 185 GLN A N 1
ATOM 1482 C CA . GLN A 1 185 ? -1.396 8.770 -13.624 1.00 91.50 185 GLN A CA 1
ATOM 1483 C C . GLN A 1 185 ? -1.584 7.310 -13.206 1.00 91.50 185 GLN A C 1
ATOM 1485 O O . GLN A 1 185 ? -1.608 6.413 -14.049 1.00 91.50 185 GLN A O 1
ATOM 1490 N N . HIS A 1 186 ? -1.715 7.056 -11.904 1.00 90.00 186 HIS A N 1
ATOM 1491 C CA . HIS A 1 186 ? -1.951 5.709 -11.388 1.00 90.00 186 HIS A CA 1
ATOM 1492 C C . HIS A 1 186 ? -3.452 5.382 -11.423 1.00 90.00 186 HIS A C 1
ATOM 1494 O O . HIS A 1 186 ? -4.225 5.919 -10.631 1.00 90.00 186 HIS A O 1
ATOM 1500 N N . LYS A 1 187 ? -3.872 4.495 -12.332 1.00 91.88 187 LYS A N 1
ATOM 1501 C CA . LYS A 1 187 ? -5.218 3.911 -12.346 1.00 91.88 187 LYS A CA 1
ATOM 1502 C C . LYS A 1 187 ? -5.180 2.614 -11.535 1.00 91.88 187 LYS A C 1
ATOM 1504 O O . LYS A 1 187 ? -4.465 1.688 -11.908 1.00 91.88 187 LYS A O 1
ATOM 1509 N N . LYS A 1 188 ? -5.952 2.545 -10.451 1.00 91.56 188 LYS A N 1
ATOM 1510 C CA . LYS A 1 188 ? -6.159 1.336 -9.643 1.00 91.56 188 LYS A CA 1
ATOM 1511 C C . LYS A 1 188 ? -7.653 1.046 -9.555 1.00 91.56 188 LYS A C 1
ATOM 1513 O O . LYS A 1 188 ? -8.425 1.944 -9.227 1.00 91.56 188 LYS A O 1
ATOM 1518 N N . ILE A 1 189 ? -8.032 -0.189 -9.853 1.00 92.00 189 ILE A N 1
ATOM 1519 C CA . ILE A 1 189 ? -9.381 -0.737 -9.700 1.00 92.00 189 ILE A CA 1
ATOM 1520 C C . ILE A 1 189 ? -9.327 -1.778 -8.572 1.00 92.00 189 ILE A C 1
ATOM 1522 O O . ILE A 1 189 ? -8.299 -2.428 -8.379 1.00 92.00 189 ILE A O 1
ATOM 1526 N N . LEU A 1 190 ? -10.412 -1.899 -7.806 1.00 93.88 190 LEU A N 1
ATOM 1527 C CA . LEU A 1 190 ? -10.602 -2.933 -6.791 1.00 93.88 190 LEU A CA 1
ATOM 1528 C C . LEU A 1 190 ? -11.860 -3.728 -7.140 1.00 93.88 190 LEU A C 1
ATOM 1530 O O . LEU A 1 190 ? -12.962 -3.189 -7.079 1.00 93.88 190 LEU A O 1
ATOM 1534 N N . GLU A 1 191 ? -11.690 -4.994 -7.506 1.00 94.75 191 GLU A N 1
ATOM 1535 C CA . GLU A 1 191 ? -12.785 -5.894 -7.882 1.00 94.75 191 GLU A CA 1
ATOM 1536 C C . GLU A 1 191 ? -12.991 -6.925 -6.770 1.00 94.75 191 GLU A C 1
ATOM 1538 O O . GLU A 1 191 ? -12.043 -7.593 -6.359 1.00 94.75 191 GLU A O 1
ATOM 1543 N N . PHE A 1 192 ? -14.209 -7.040 -6.241 1.00 95.06 192 PHE A N 1
ATOM 1544 C CA . PHE A 1 192 ? -14.521 -7.986 -5.166 1.00 95.06 192 PHE A CA 1
ATOM 1545 C C . PHE A 1 192 ? -14.527 -9.429 -5.692 1.00 95.06 192 PHE A C 1
ATOM 1547 O O . PHE A 1 192 ? -15.149 -9.708 -6.714 1.00 95.06 192 PHE A O 1
ATOM 1554 N N . VAL A 1 193 ? -13.855 -10.342 -4.987 1.00 96.06 193 VAL A N 1
ATOM 1555 C CA . VAL A 1 193 ? -13.733 -11.760 -5.359 1.00 96.06 193 VAL A CA 1
ATOM 1556 C C . VAL A 1 193 ? -14.569 -12.604 -4.386 1.00 96.06 193 VAL A C 1
ATOM 1558 O O . VAL A 1 193 ? -14.068 -12.939 -3.308 1.00 96.06 193 VAL A O 1
ATOM 1561 N N . PRO A 1 194 ? -15.831 -12.948 -4.717 1.00 94.31 194 PRO A N 1
ATOM 1562 C CA . PRO A 1 194 ? -16.728 -13.639 -3.786 1.00 94.31 194 PRO A CA 1
ATOM 1563 C C . PRO A 1 194 ? -16.220 -15.037 -3.407 1.00 94.31 194 PRO A C 1
ATOM 1565 O O . PRO A 1 194 ? -16.286 -15.403 -2.243 1.00 94.31 194 PRO A O 1
ATOM 1568 N N . GLU A 1 195 ? -15.617 -15.769 -4.348 1.00 95.44 195 GLU A N 1
ATOM 1569 C CA . GLU A 1 195 ? -15.054 -17.122 -4.158 1.00 95.44 195 GLU A CA 1
ATOM 1570 C C . GLU A 1 195 ? -14.011 -17.229 -3.032 1.00 95.44 195 GLU A C 1
ATOM 1572 O O . GLU A 1 195 ? -13.771 -18.312 -2.505 1.00 95.44 195 GLU A O 1
ATOM 1577 N N . LEU A 1 196 ? -13.360 -16.115 -2.683 1.00 94.00 196 LEU A N 1
ATOM 1578 C CA . LEU A 1 196 ? -12.311 -16.048 -1.663 1.00 94.00 196 LEU A CA 1
ATOM 1579 C C . LEU A 1 196 ? -12.738 -15.236 -0.429 1.00 94.00 196 LEU A C 1
ATOM 1581 O O . LEU A 1 196 ? -11.894 -14.966 0.427 1.00 94.00 196 LEU A O 1
ATOM 1585 N N . SER A 1 197 ? -14.005 -14.820 -0.352 1.00 95.88 197 SER A N 1
ATOM 1586 C CA . SER A 1 197 ? -14.516 -13.867 0.638 1.00 95.88 197 SER A CA 1
ATOM 1587 C C . SER A 1 197 ? -15.660 -14.433 1.479 1.00 95.88 197 SER A C 1
ATOM 1589 O O . SER A 1 197 ? -16.390 -15.321 1.049 1.00 95.88 197 SER A O 1
ATOM 1591 N N . ILE A 1 198 ? -15.872 -13.843 2.655 1.00 93.81 198 ILE A N 1
ATOM 1592 C CA . ILE A 1 198 ? -17.156 -13.924 3.369 1.00 93.81 198 ILE A CA 1
ATOM 1593 C C . ILE A 1 198 ? -18.242 -13.169 2.574 1.00 93.81 198 ILE A C 1
ATOM 1595 O O . ILE A 1 198 ? -17.928 -12.255 1.804 1.00 93.81 198 ILE A O 1
ATOM 1599 N N . ASP A 1 199 ? -19.518 -13.542 2.755 1.00 91.50 199 ASP A N 1
ATOM 1600 C CA . ASP A 1 199 ? -20.637 -12.867 2.089 1.00 91.50 199 ASP A CA 1
ATOM 1601 C C . ASP A 1 199 ? -20.639 -11.352 2.343 1.00 91.50 199 ASP A C 1
ATOM 1603 O O . ASP A 1 199 ? -20.471 -10.860 3.464 1.00 91.50 199 ASP A O 1
ATOM 1607 N N . LYS A 1 200 ? -20.893 -10.612 1.266 1.00 85.88 200 LYS A N 1
ATOM 1608 C CA . LYS A 1 200 ? -20.880 -9.153 1.206 1.00 85.88 200 LYS A CA 1
ATOM 1609 C C . LYS A 1 200 ? -21.977 -8.510 2.063 1.00 85.88 200 LYS A C 1
ATOM 1611 O O . LYS A 1 200 ? -21.822 -7.353 2.445 1.00 85.88 200 LYS A O 1
ATOM 1616 N N . ASN A 1 201 ? -23.063 -9.227 2.360 1.00 89.69 201 ASN A N 1
ATOM 1617 C CA . ASN A 1 201 ? -24.192 -8.704 3.136 1.00 89.69 201 ASN A CA 1
ATOM 1618 C C . ASN A 1 201 ? -24.030 -8.920 4.651 1.00 89.69 201 ASN A C 1
ATOM 1620 O O . ASN A 1 201 ? -24.923 -8.559 5.416 1.00 89.69 201 ASN A O 1
ATOM 1624 N N . THR A 1 202 ? -22.898 -9.480 5.097 1.00 90.25 202 THR A N 1
ATOM 1625 C CA . THR A 1 202 ? -22.574 -9.648 6.521 1.00 90.25 202 THR A CA 1
ATOM 1626 C C . THR A 1 202 ? -22.645 -8.306 7.253 1.00 90.25 202 THR A C 1
ATOM 1628 O O . THR A 1 202 ? -21.885 -7.384 6.955 1.00 90.25 202 THR A O 1
ATOM 1631 N N . GLN A 1 203 ? -23.542 -8.196 8.234 1.00 91.38 203 GLN A N 1
ATOM 1632 C CA . GLN A 1 203 ? -23.665 -7.005 9.073 1.00 91.38 203 GLN A CA 1
ATOM 1633 C C . GLN A 1 203 ? -22.462 -6.895 10.022 1.00 91.38 203 GLN A C 1
ATOM 1635 O O . GLN A 1 203 ? -22.117 -7.855 10.708 1.00 91.38 203 GLN A O 1
ATOM 1640 N N . ILE A 1 204 ? -21.840 -5.713 10.085 1.00 93.81 204 ILE A N 1
ATOM 1641 C CA . ILE A 1 204 ? -20.690 -5.440 10.958 1.00 93.81 204 ILE A CA 1
ATOM 1642 C C . ILE A 1 204 ? -20.924 -4.127 11.709 1.00 93.81 204 ILE A C 1
ATOM 1644 O O . ILE A 1 204 ? -21.143 -3.080 11.099 1.00 93.81 204 ILE A O 1
ATOM 1648 N N . ILE A 1 205 ? -20.841 -4.176 13.037 1.00 94.62 205 ILE A N 1
ATOM 1649 C CA . ILE A 1 205 ? -20.913 -3.011 13.918 1.00 94.62 205 ILE A CA 1
ATOM 1650 C C . ILE A 1 205 ? -19.500 -2.441 14.056 1.00 94.62 205 ILE A C 1
ATOM 1652 O O . ILE A 1 205 ? -18.599 -3.102 14.571 1.00 94.62 205 ILE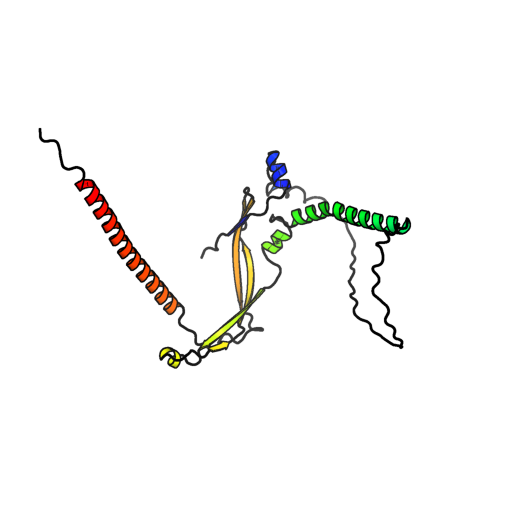 A O 1
ATOM 1656 N N . THR A 1 206 ? -19.296 -1.204 13.598 1.00 93.75 206 THR A N 1
ATOM 1657 C CA . THR A 1 206 ? -18.008 -0.494 13.680 1.00 93.75 206 THR A CA 1
ATOM 1658 C C . THR A 1 206 ? -18.199 0.936 14.203 1.00 93.75 206 THR A C 1
ATOM 1660 O O . THR A 1 206 ? -19.289 1.497 14.060 1.00 93.75 206 THR A O 1
ATOM 1663 N N . PRO A 1 207 ? -17.173 1.559 14.817 1.00 91.56 207 PRO A N 1
ATOM 1664 C CA . PRO A 1 207 ? -17.255 2.952 15.255 1.00 91.56 207 PRO A CA 1
ATOM 1665 C C . PRO A 1 207 ? -17.517 3.919 14.090 1.00 91.56 207 PRO A C 1
ATOM 1667 O O . PRO A 1 207 ? -16.996 3.740 12.991 1.00 91.56 207 PRO A O 1
ATOM 1670 N N . ASN A 1 208 ? -18.265 4.998 14.340 1.00 92.81 208 ASN A N 1
ATOM 1671 C CA . ASN A 1 208 ? -18.548 6.032 13.339 1.00 92.81 208 ASN A CA 1
ATOM 1672 C C . ASN A 1 208 ? -17.286 6.872 13.039 1.00 92.81 208 ASN A C 1
ATOM 1674 O O . ASN A 1 208 ? -17.054 7.919 13.646 1.00 92.81 208 ASN A O 1
ATOM 1678 N N . ILE A 1 209 ? -16.456 6.394 12.105 1.00 93.50 209 ILE A N 1
ATOM 1679 C CA . ILE A 1 209 ? -15.179 7.022 11.729 1.00 93.50 209 ILE A CA 1
ATOM 1680 C C . ILE A 1 209 ? -15.351 8.500 11.311 1.00 93.50 209 ILE A C 1
ATOM 1682 O O . ILE A 1 209 ? -14.593 9.322 11.826 1.00 93.50 209 ILE A O 1
ATOM 1686 N N . PRO A 1 210 ? -16.329 8.902 10.467 1.00 93.06 210 PRO A N 1
ATOM 1687 C CA . PRO A 1 210 ? -16.559 10.318 10.151 1.00 93.06 210 PRO A CA 1
ATOM 1688 C C . PRO A 1 210 ? -16.797 11.215 11.376 1.00 93.06 210 PRO A C 1
ATOM 1690 O O . PRO A 1 210 ? -16.246 12.315 11.441 1.00 93.06 210 PRO A O 1
ATOM 1693 N N . LEU A 1 211 ? -17.571 10.746 12.362 1.00 92.56 211 LEU A N 1
ATOM 1694 C CA . LEU A 1 211 ? -17.843 11.483 13.603 1.00 92.56 211 LEU A CA 1
ATOM 1695 C C . LEU A 1 211 ? -16.605 11.578 14.509 1.00 92.56 211 LEU A C 1
ATOM 1697 O O . LEU A 1 211 ? -16.354 12.620 15.112 1.00 92.56 211 LEU A O 1
ATOM 1701 N N . LEU A 1 212 ? -15.805 10.511 14.585 1.00 90.06 212 LEU A N 1
ATOM 1702 C CA . LEU A 1 212 ? -14.543 10.517 15.329 1.00 90.06 212 LEU A CA 1
ATOM 1703 C C . LEU A 1 212 ? -13.523 11.470 14.687 1.00 90.06 212 LEU A C 1
ATOM 1705 O O . LEU A 1 212 ? -12.910 12.279 15.381 1.00 90.06 212 LEU A O 1
ATOM 1709 N N . LEU A 1 213 ? -13.383 11.435 13.358 1.00 91.69 213 LEU A N 1
ATOM 1710 C CA . LEU A 1 213 ? -12.468 12.312 12.627 1.00 91.69 213 LEU A CA 1
ATOM 1711 C C . LEU A 1 213 ? -12.852 13.789 12.760 1.00 91.69 213 LEU A C 1
ATOM 1713 O O . LEU A 1 213 ? -11.969 14.611 12.999 1.00 91.69 213 LEU A O 1
ATOM 1717 N N . SER A 1 214 ? -14.139 14.142 12.665 1.00 89.69 214 SER A N 1
ATOM 1718 C CA . SER A 1 214 ? -14.567 15.534 12.856 1.00 89.69 214 SER A CA 1
ATOM 1719 C C . SER A 1 214 ? -14.282 16.015 14.283 1.00 89.69 214 SER A C 1
ATOM 1721 O O . SER A 1 214 ? -13.658 17.062 14.453 1.00 89.69 214 SER A O 1
ATOM 1723 N N . ARG A 1 215 ? -14.621 15.216 15.308 1.00 87.12 215 ARG A N 1
ATOM 1724 C CA . ARG A 1 215 ? -14.313 15.485 16.726 1.00 87.12 215 ARG A CA 1
ATOM 1725 C C . ARG A 1 215 ? -12.816 15.743 16.950 1.00 87.12 215 ARG A C 1
ATOM 1727 O O . ARG A 1 215 ? -12.467 16.708 17.629 1.00 87.12 215 ARG A O 1
ATOM 1734 N N . CYS A 1 216 ? -11.941 14.928 16.355 1.00 85.62 216 CYS A N 1
ATOM 1735 C CA . CYS A 1 216 ? -10.489 15.106 16.428 1.00 85.62 216 CYS A CA 1
ATOM 1736 C C . CYS A 1 216 ? -10.007 16.377 15.709 1.00 85.62 216 CYS A C 1
ATOM 1738 O O . CYS A 1 216 ? -9.234 17.141 16.286 1.00 85.62 216 CYS A O 1
ATOM 1740 N N . ILE A 1 217 ? -10.473 16.633 14.481 1.00 88.00 217 ILE A N 1
ATOM 1741 C CA . ILE A 1 217 ? -10.066 17.806 13.688 1.00 88.00 217 ILE A CA 1
ATOM 1742 C C . ILE A 1 217 ? -10.497 19.106 14.376 1.00 88.00 217 ILE A C 1
ATOM 1744 O O . ILE A 1 217 ? -9.676 20.010 14.520 1.00 88.00 217 ILE A O 1
ATOM 1748 N N . PHE A 1 218 ? -11.740 19.192 14.864 1.00 83.56 218 PHE A N 1
ATOM 1749 C CA . PHE A 1 218 ? -12.216 20.362 15.608 1.00 83.56 218 PHE A CA 1
ATOM 1750 C C . PHE A 1 218 ? -11.438 20.574 16.913 1.00 83.56 218 PHE A C 1
ATOM 1752 O O . PHE A 1 218 ? -11.086 21.710 17.218 1.00 83.56 218 PHE A O 1
ATOM 1759 N N . GLY A 1 219 ? -11.101 19.506 17.648 1.00 81.31 219 GLY A N 1
ATOM 1760 C CA . GLY A 1 219 ? -10.272 19.602 18.855 1.00 81.31 219 GLY A CA 1
ATOM 1761 C C . GLY A 1 219 ? -8.870 20.159 18.576 1.00 81.31 219 GLY A C 1
ATOM 1762 O O . GLY A 1 219 ? -8.442 21.110 19.229 1.00 81.31 219 GLY A O 1
ATOM 1763 N N . VAL A 1 220 ? -8.175 19.624 17.565 1.00 83.44 220 VAL A N 1
ATOM 1764 C CA . VAL A 1 220 ? -6.837 20.102 17.165 1.00 83.44 220 VAL A CA 1
ATOM 1765 C C . VAL A 1 220 ? -6.891 21.536 16.629 1.00 83.44 220 VAL A C 1
ATOM 1767 O O . VAL A 1 220 ? -6.040 22.350 16.982 1.00 83.44 220 VAL A O 1
ATOM 1770 N N . PHE A 1 221 ? -7.905 21.877 15.827 1.00 83.31 221 PHE A N 1
ATOM 1771 C CA . PHE A 1 221 ? -8.114 23.238 15.329 1.00 83.31 221 PHE A CA 1
ATOM 1772 C C . PHE A 1 221 ? -8.364 24.235 16.468 1.00 83.31 221 PHE A C 1
ATOM 1774 O O . PHE A 1 221 ? -7.785 25.320 16.463 1.00 83.31 221 PHE A O 1
ATOM 1781 N N . PHE A 1 222 ? -9.180 23.873 17.461 1.00 80.50 222 PHE A N 1
ATOM 1782 C CA . PHE A 1 222 ? -9.450 24.723 18.620 1.00 80.50 222 PHE A CA 1
ATOM 1783 C C . PHE A 1 222 ? -8.173 24.974 19.437 1.00 80.50 222 PHE A C 1
ATOM 1785 O O . PHE A 1 222 ? -7.775 26.124 19.613 1.00 80.50 222 PHE A O 1
ATOM 1792 N N . ILE A 1 223 ? -7.458 23.907 19.819 1.00 83.25 223 ILE A N 1
ATOM 1793 C CA . ILE A 1 223 ? -6.183 23.990 20.555 1.00 83.25 223 ILE A CA 1
ATOM 1794 C C . ILE A 1 223 ? -5.152 24.839 19.796 1.00 83.25 223 ILE A C 1
ATOM 1796 O O . ILE A 1 223 ? -4.482 25.680 20.395 1.00 83.25 223 ILE A O 1
ATOM 1800 N N . TYR A 1 224 ? -5.037 24.665 18.475 1.00 85.31 224 TYR A N 1
ATOM 1801 C CA . TYR A 1 224 ? -4.115 25.450 17.656 1.00 85.31 224 TYR A CA 1
ATOM 1802 C C . TYR A 1 224 ? -4.455 26.948 17.661 1.00 85.31 224 TYR A C 1
ATOM 1804 O O . TYR A 1 224 ? -3.549 27.769 17.794 1.00 85.31 224 TYR A O 1
ATOM 1812 N N . ASN A 1 225 ? -5.733 27.325 17.542 1.00 84.38 225 ASN A N 1
ATOM 1813 C CA . ASN A 1 225 ? -6.129 28.736 17.527 1.00 84.38 225 ASN A CA 1
ATOM 1814 C C . ASN A 1 225 ? -6.026 29.401 18.908 1.00 84.38 225 ASN A C 1
ATOM 1816 O O . ASN A 1 225 ? -5.605 30.558 18.975 1.00 84.38 225 ASN A O 1
ATOM 1820 N N . GLU A 1 226 ? -6.312 28.683 19.996 1.00 83.75 226 GLU A N 1
ATOM 1821 C CA . GLU A 1 226 ? -6.077 29.173 21.362 1.00 83.75 226 GLU A CA 1
ATOM 1822 C C . GLU A 1 226 ? -4.583 29.418 21.615 1.00 83.75 226 GLU A C 1
ATOM 1824 O O . GLU A 1 226 ? -4.175 30.541 21.917 1.00 83.75 226 GLU A O 1
ATOM 1829 N N . LEU A 1 227 ? -3.729 28.412 21.380 1.00 87.31 227 LEU A N 1
ATOM 1830 C CA . LEU A 1 227 ? -2.276 28.544 21.553 1.00 87.31 227 LEU A CA 1
ATOM 1831 C C . LEU A 1 227 ? -1.680 29.643 20.661 1.00 87.31 227 LEU A C 1
ATOM 1833 O O . LEU A 1 227 ? -0.824 30.403 21.110 1.00 87.31 227 LEU A O 1
ATOM 1837 N N . LYS A 1 228 ? -2.160 29.774 19.419 1.00 87.50 228 LYS A N 1
ATOM 1838 C CA . LYS A 1 228 ? -1.775 30.849 18.494 1.00 87.50 228 LYS A CA 1
ATOM 1839 C C . LYS A 1 228 ? -2.182 32.228 19.023 1.00 87.50 228 LYS A C 1
ATOM 1841 O O . LYS A 1 228 ? -1.378 33.155 18.970 1.00 87.50 228 LYS A O 1
ATOM 1846 N N . THR A 1 229 ? -3.389 32.366 19.569 1.00 86.88 229 THR A N 1
ATOM 1847 C CA . THR A 1 229 ? -3.891 33.627 20.144 1.00 86.88 229 THR A CA 1
ATOM 1848 C C . THR A 1 229 ? -3.112 34.022 21.398 1.00 86.88 229 THR A C 1
ATOM 1850 O O . THR A 1 229 ? -2.708 35.178 21.535 1.00 86.88 229 THR A O 1
ATOM 1853 N N . ILE A 1 230 ? -2.833 33.062 22.283 1.00 89.00 230 ILE A N 1
ATOM 1854 C CA . ILE A 1 230 ? -1.994 33.249 23.473 1.00 89.00 230 ILE A CA 1
ATOM 1855 C C . ILE A 1 230 ? -0.574 33.668 23.062 1.00 89.00 230 ILE A C 1
ATOM 1857 O O . ILE A 1 230 ? -0.060 34.666 23.566 1.00 89.00 230 ILE A O 1
ATOM 1861 N N . LEU A 1 231 ? 0.035 32.975 22.093 1.00 88.56 231 LEU A N 1
ATOM 1862 C CA . LEU A 1 231 ? 1.373 33.294 21.589 1.00 88.56 231 LEU A CA 1
ATOM 1863 C C . LEU A 1 231 ? 1.447 34.703 20.983 1.00 88.56 231 LEU A C 1
ATOM 1865 O O . LEU A 1 231 ? 2.385 35.436 21.293 1.00 88.56 231 LEU A O 1
ATOM 1869 N N . TYR A 1 232 ? 0.462 35.122 20.179 1.00 86.94 232 TYR A N 1
ATOM 1870 C CA . TYR A 1 232 ? 0.431 36.491 19.653 1.00 86.94 232 TYR A CA 1
ATOM 1871 C C . TYR A 1 232 ? 0.289 37.537 20.759 1.00 86.94 232 TYR A C 1
ATOM 1873 O O . TYR A 1 232 ? 1.024 38.519 20.731 1.00 86.94 232 TYR A O 1
ATOM 1881 N N . ARG A 1 233 ? -0.567 37.318 21.767 1.00 85.50 233 ARG A N 1
ATOM 1882 C CA . ARG A 1 233 ? -0.689 38.236 22.916 1.00 85.50 233 ARG A CA 1
ATOM 1883 C C . ARG A 1 233 ? 0.618 38.338 23.711 1.00 85.50 233 ARG A C 1
ATOM 1885 O O . ARG A 1 233 ? 0.992 39.435 24.123 1.00 85.50 233 ARG A O 1
ATOM 1892 N N . ILE A 1 234 ? 1.346 37.232 23.886 1.00 87.12 234 ILE A N 1
ATOM 1893 C CA . ILE A 1 234 ? 2.660 37.216 24.553 1.00 87.12 234 ILE A CA 1
ATOM 1894 C C . ILE A 1 234 ? 3.706 37.967 23.717 1.00 87.12 234 ILE A C 1
ATOM 1896 O O . ILE A 1 234 ? 4.417 38.817 24.253 1.00 87.12 234 ILE A O 1
ATOM 1900 N N . LEU A 1 235 ? 3.776 37.710 22.406 1.00 84.06 235 LEU A N 1
ATOM 1901 C CA . LEU A 1 235 ? 4.695 38.400 21.495 1.00 84.06 235 LEU A CA 1
ATOM 1902 C C . LEU A 1 235 ? 4.403 39.904 21.426 1.00 84.06 235 LEU A C 1
ATOM 1904 O O . LEU A 1 235 ? 5.319 40.705 21.581 1.00 84.06 235 LEU A O 1
ATOM 1908 N N . GLU A 1 236 ? 3.141 40.300 21.261 1.00 82.38 236 GLU A N 1
ATOM 1909 C CA . GLU A 1 236 ? 2.712 41.702 21.273 1.00 82.38 236 GLU A CA 1
ATOM 1910 C C . GLU A 1 236 ? 3.098 42.392 22.590 1.00 82.38 236 GLU A C 1
ATOM 1912 O O . GLU A 1 236 ? 3.644 43.495 22.572 1.00 82.38 236 GLU A O 1
ATOM 1917 N N . THR A 1 237 ? 2.899 41.719 23.729 1.00 77.88 237 THR A N 1
ATOM 1918 C CA . THR A 1 237 ? 3.327 42.213 25.048 1.00 77.88 237 THR A CA 1
ATOM 1919 C C . THR A 1 237 ? 4.847 42.389 25.121 1.00 77.88 237 THR A C 1
ATOM 1921 O O . THR A 1 237 ? 5.324 43.420 25.597 1.00 77.88 237 THR A O 1
ATOM 1924 N N . PHE A 1 238 ? 5.624 41.427 24.612 1.00 78.31 238 PHE A N 1
ATOM 1925 C CA . PHE A 1 238 ? 7.087 41.494 24.588 1.00 78.31 238 PHE A CA 1
ATOM 1926 C C . PHE A 1 238 ? 7.600 42.636 23.698 1.00 78.31 238 PHE A C 1
ATOM 1928 O O . PHE A 1 238 ? 8.438 43.423 24.138 1.00 78.31 238 PHE A O 1
ATOM 1935 N N . PHE A 1 239 ? 7.061 42.786 22.484 1.00 71.25 239 PHE A N 1
ATOM 1936 C CA . PHE A 1 239 ? 7.419 43.880 21.579 1.00 71.25 239 PHE A CA 1
ATOM 1937 C C . PHE A 1 239 ? 7.012 45.249 22.145 1.00 71.25 239 PHE A C 1
ATOM 1939 O O . PHE A 1 239 ? 7.856 46.140 22.202 1.00 71.25 239 PHE A O 1
ATOM 1946 N N . LYS A 1 240 ? 5.784 45.411 22.665 1.00 66.31 240 LYS A N 1
ATOM 1947 C CA . LYS A 1 240 ? 5.341 46.663 23.312 1.00 66.31 240 LYS A CA 1
ATOM 1948 C C . LYS A 1 240 ? 6.210 47.037 24.513 1.00 66.31 240 LYS A C 1
ATOM 1950 O O . LYS A 1 240 ? 6.592 48.199 24.644 1.00 66.31 240 LYS A O 1
ATOM 1955 N N . ASN A 1 241 ? 6.576 46.075 25.362 1.00 59.88 241 ASN A N 1
ATOM 1956 C CA . ASN A 1 241 ? 7.476 46.339 26.485 1.00 59.88 241 ASN A CA 1
ATOM 1957 C C . ASN A 1 241 ? 8.898 46.682 26.016 1.00 59.88 241 ASN A C 1
ATOM 1959 O O . ASN A 1 241 ? 9.506 47.593 26.574 1.00 59.88 241 ASN A O 1
ATOM 1963 N N . LYS A 1 242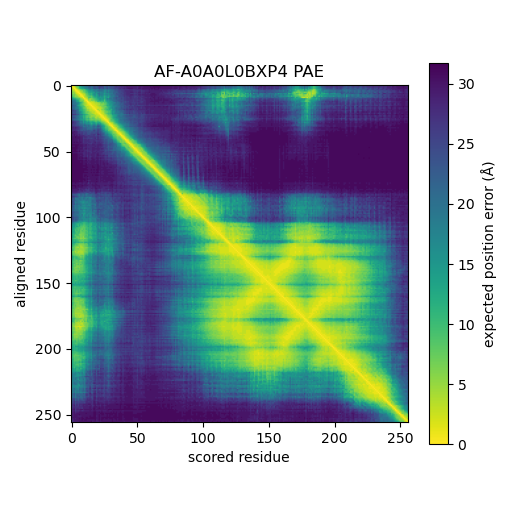 ? 9.419 46.032 24.967 1.00 57.19 242 LYS A N 1
ATOM 1964 C CA . LYS A 1 242 ? 10.750 46.344 24.426 1.00 57.19 242 LYS A CA 1
ATOM 1965 C C . LYS A 1 242 ? 10.802 47.731 23.770 1.00 57.19 242 LYS A C 1
ATOM 1967 O O . LYS A 1 242 ? 11.756 48.461 24.015 1.00 57.19 242 LYS A O 1
ATOM 1972 N N . CYS A 1 243 ? 9.764 48.144 23.039 1.00 51.28 243 CYS A N 1
ATOM 1973 C CA . CYS A 1 243 ? 9.631 49.516 22.529 1.00 51.28 243 CYS A CA 1
ATOM 1974 C C . CYS A 1 243 ? 9.535 50.547 23.667 1.00 51.28 243 CYS A C 1
ATOM 1976 O O . CYS A 1 243 ? 10.258 51.539 23.646 1.00 51.28 243 CYS A O 1
ATOM 1978 N N . ARG A 1 244 ? 8.752 50.269 24.719 1.00 48.62 244 ARG A N 1
ATOM 1979 C CA . ARG A 1 244 ? 8.636 51.136 25.908 1.00 48.62 244 ARG A CA 1
ATOM 1980 C C . ARG A 1 244 ? 9.960 51.314 26.673 1.00 48.62 244 ARG A C 1
ATOM 1982 O O . ARG A 1 244 ? 10.134 52.327 27.345 1.00 48.62 244 ARG A O 1
ATOM 1989 N N . TYR A 1 245 ? 10.887 50.358 26.577 1.00 47.69 245 TYR A N 1
ATOM 1990 C CA . TYR A 1 245 ? 12.257 50.505 27.090 1.00 47.69 245 TYR A CA 1
ATOM 1991 C C . TYR A 1 245 ? 13.177 51.315 26.163 1.00 47.69 245 TYR A C 1
ATOM 1993 O O . TYR A 1 245 ? 14.132 51.905 26.652 1.00 47.69 245 TYR A O 1
ATOM 2001 N N . ILE A 1 246 ? 12.895 51.377 24.858 1.00 50.72 246 ILE A N 1
ATOM 2002 C CA . ILE A 1 246 ? 13.674 52.160 23.885 1.00 50.72 246 ILE A CA 1
ATOM 2003 C C . ILE A 1 246 ? 13.261 53.640 23.930 1.00 50.72 246 ILE A C 1
ATOM 2005 O O . ILE A 1 246 ? 14.123 54.508 24.024 1.00 50.72 246 ILE A O 1
ATOM 2009 N N . GLU A 1 247 ? 11.959 53.942 23.960 1.00 46.66 247 GLU A N 1
ATOM 2010 C CA . GLU A 1 247 ? 11.457 55.327 24.062 1.00 46.66 247 GLU A CA 1
ATOM 2011 C C . GLU A 1 247 ? 11.905 56.018 25.362 1.00 46.66 247 GLU A C 1
ATOM 2013 O O . GLU A 1 247 ? 12.223 57.205 25.366 1.00 46.66 247 GLU A O 1
ATOM 2018 N N . LYS A 1 248 ? 12.013 55.271 26.470 1.00 43.94 248 LYS A N 1
ATOM 2019 C CA . LYS A 1 248 ? 12.449 55.813 27.769 1.00 43.94 248 LYS A CA 1
ATOM 2020 C C . LYS A 1 248 ? 13.946 56.135 27.879 1.00 43.94 248 LYS A C 1
ATOM 2022 O O . LYS A 1 248 ? 14.349 56.670 28.909 1.00 43.94 248 LYS A O 1
ATOM 2027 N N . SER A 1 249 ? 14.755 55.864 26.852 1.00 45.81 249 SER A N 1
ATOM 2028 C CA . SER A 1 249 ? 16.174 56.254 26.813 1.00 45.81 249 SER A CA 1
ATOM 2029 C C . SER A 1 249 ? 16.462 57.521 25.998 1.00 45.81 249 SER A C 1
ATOM 2031 O O . SER A 1 249 ? 17.594 57.995 26.036 1.00 45.81 249 SER A O 1
ATOM 2033 N N . TYR A 1 250 ? 15.472 58.099 25.304 1.00 44.16 250 TYR A N 1
ATOM 2034 C CA . TYR A 1 250 ? 15.672 59.241 24.399 1.00 44.16 250 TYR A CA 1
ATOM 2035 C C . TYR A 1 250 ? 14.609 60.338 24.589 1.00 44.16 250 TYR A C 1
ATOM 2037 O O . TYR A 1 250 ? 13.871 60.671 23.666 1.00 44.16 250 TYR A O 1
ATOM 2045 N N . MET A 1 251 ? 14.527 60.912 25.797 1.00 39.34 251 MET A N 1
ATOM 2046 C CA . MET A 1 251 ? 13.642 62.056 26.086 1.00 39.34 251 MET A CA 1
ATOM 2047 C C . MET A 1 251 ? 14.302 63.132 26.973 1.00 39.34 251 MET A C 1
ATOM 2049 O O . MET A 1 251 ? 13.698 63.622 27.925 1.00 39.34 251 MET A O 1
ATOM 2053 N N . ILE A 1 252 ? 15.552 63.502 26.671 1.00 43.12 252 ILE A N 1
ATOM 2054 C CA . ILE A 1 252 ? 16.193 64.717 27.203 1.00 43.12 252 ILE A CA 1
ATOM 2055 C C . ILE A 1 252 ? 16.990 65.382 26.069 1.00 43.12 252 ILE A C 1
ATOM 2057 O O . ILE A 1 252 ? 17.706 64.690 25.349 1.00 43.12 252 ILE A O 1
ATOM 2061 N N . PHE A 1 253 ? 16.885 66.713 25.981 1.00 37.88 253 PHE A N 1
ATOM 2062 C CA . PHE A 1 253 ? 17.459 67.615 24.968 1.00 37.88 253 PHE A CA 1
ATOM 2063 C C . PHE A 1 253 ? 16.845 67.481 23.551 1.00 37.88 253 PHE A C 1
ATOM 2065 O O . PHE A 1 253 ? 16.634 66.380 23.059 1.00 37.88 253 PHE A O 1
ATOM 2072 N N . TYR A 1 254 ? 16.512 68.564 22.840 1.00 32.66 254 TYR A N 1
ATOM 2073 C CA . TYR A 1 254 ? 16.752 69.994 23.107 1.00 32.66 254 TYR A CA 1
ATOM 2074 C C . TYR A 1 254 ? 15.460 70.816 23.244 1.00 32.66 254 TYR A C 1
ATOM 2076 O O . TYR A 1 254 ? 14.419 70.464 22.699 1.00 32.66 254 TYR A O 1
ATOM 2084 N N . PHE A 1 255 ? 15.570 71.939 23.958 1.00 34.12 255 PHE A N 1
ATOM 2085 C CA . PHE A 1 255 ? 14.597 73.031 23.979 1.00 34.12 255 PHE A CA 1
ATOM 2086 C C . PHE A 1 255 ? 15.343 74.308 23.574 1.00 34.12 255 PHE A C 1
ATOM 2088 O O . PHE A 1 255 ? 16.080 74.855 24.397 1.00 34.12 255 PHE A O 1
ATOM 2095 N N . LEU A 1 256 ? 15.216 74.698 22.302 1.00 37.28 256 LEU A N 1
ATOM 2096 C CA . LEU A 1 256 ? 15.520 76.009 21.707 1.00 37.28 256 LEU A CA 1
ATOM 2097 C C . LEU A 1 256 ? 15.094 75.982 20.230 1.00 37.28 256 LEU A C 1
ATOM 2099 O O . LEU A 1 256 ? 15.471 74.998 19.556 1.00 37.28 256 LEU A O 1
#

Organism: Lucilia cuprina (NCBI:txid7375)

pLDDT: mean 70.12, std 24.26, range [22.78, 97.19]

Solvent-accessible surface area (backbone atoms only — not comparable to full-atom values): 16392 Å² total; per-residue (Å²): 136,82,68,63,78,44,78,47,72,49,81,79,49,76,62,59,54,56,38,54,73,70,71,48,74,77,86,64,98,68,73,74,82,76,77,73,91,65,91,89,78,87,81,89,82,89,89,87,82,91,87,86,88,88,81,92,85,87,87,88,86,89,80,88,86,90,88,86,88,78,77,93,70,91,75,74,87,74,79,73,78,76,50,73,68,59,48,50,53,54,51,48,56,54,47,52,55,48,51,56,62,71,64,38,64,68,54,51,50,54,50,59,60,36,63,39,69,44,90,97,20,68,45,27,50,44,65,34,45,52,92,63,89,42,75,48,72,43,72,43,64,26,50,78,38,63,69,48,34,76,74,67,45,81,75,45,72,43,85,47,64,41,44,28,26,39,47,53,54,37,55,40,83,70,43,80,46,96,87,43,32,34,41,28,24,70,47,7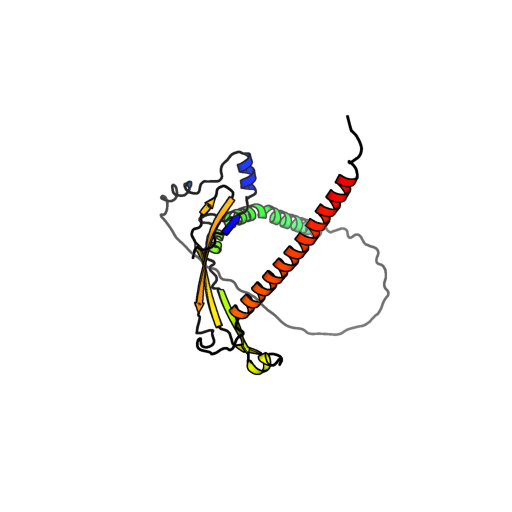3,46,78,44,78,40,66,96,71,28,58,71,88,82,65,84,71,47,67,81,65,57,72,63,52,50,49,54,50,51,54,50,53,52,49,53,50,52,50,54,49,52,53,50,50,54,51,50,52,50,50,52,54,53,54,49,58,58,55,59,72,74,71,82,76,87,86,90,132

Secondary structure (DSSP, 8-state):
-PPPEEEEEPPPPHHHHHHHHTTPPPPPTTGGGGSSSS---------------------------------------------HHHHHHHHHHHHHHHHHHHTSHHHHHHHHHHHS-STT-HHHHHHHS-SS-EEEEEEEEEES-HHHHHTTPPPPEEEEEEEEEEEEEEEEEEEEETTTEEEEEEEEEEEE-GGGS--TT-------HHHHHHHHHHHHHHHHHHHHHHHHHHHHHHHHHHHHHHHTTS------

InterPro domains:
  IPR002159 CD36 family [PF01130] (104-225)
  IPR002159 CD36 family [PR01609] (129-150)
  IPR002159 CD36 family [PR01609] (154-166)
  IPR002159 CD36 family [PR01609] (181-200)
  IPR002159 CD36 family [PTHR11923] (107-212)

Radius of gyration: 37.64 Å; Cα contacts (8 Å, |Δi|>4): 200; chains: 1; bounding box: 81×126×74 Å

Nearest PDB structures (foldseek):
  4f7b-assembly3_D  TM=9.248E-01  e=1.423E-06  Homo sapiens
  4f7b-assembly4_F  TM=9.514E-01  e=5.267E-06  Homo sapiens
  4f7b-assembly3_C  TM=9.423E-01  e=5.267E-06  Homo sapiens
  4tw0-assembly2_B  TM=9.379E-01  e=7.844E-06  Homo sapiens
  5uph-assembly1_B  TM=8.724E-01  e=1.313E-03  Homo sapiens

Sequence (256 aa):
MGLKKEYLRYGRSARDRIFGWLGVPPPAANDFNRNVATNLTSGSTGSVVVVPSQQTTGHAGTTTSSSSRTHSRSHPFMRSRATPLSMLISQGAKLSNRILLTTIPWLDYFILKNLRLWNDTLSYHYWQRPGVIRLTKVYIYNVTNPDGFLQGEKPKLQEVGPFVYREDMQKVNVKFHDNFTVSYQHKKILEFVPELSIDKNTQIITPNIPLLLSRCIFGVFFIYNELKTILYRILETFFKNKCRYIEKSYMIFYFL

Foldseek 3Di:
DDFDKDKDFWDQDPVNVVVVVVVHADDDQPPPPPPPPDDDDDDDDDDDDDDDDDDDDDDDDDDDDDDDDDDDDDDPPPPDPDDVVNVVVVVVVVVVVVVVVVVCVVVVVVCSVQCTCDPPHPVVVCVFWNPDWDKDWDKDWFFPCPPVVVVPDDTDTDIFDGFIWTKGWGWPPWDDDSSRMIITGIDIDTHTDVVRMDDPPDDGHDDPPVVVVVVVVVVVVVVVVVVVVVVVVVVVVVVVVVVVVVVVVPPDDDDD